Protein AF-A0A699R4L3-F1 (afdb_monomer_lite)

pLDDT: mean 82.22, std 20.17, range [27.39, 98.81]

Organism: Tanacetum cinerariifolium (NCBI:txid118510)

Radius of gyration: 21.35 Å; chains: 1; bounding box: 44×54×60 Å

InterPro domains:
  IPR032675 Leucine-rich repeat domain superfamily [G3DSA:3.80.10.10] (5-158)
  IPR050232 F-box/LRR-repeat protein 13/AtMIF1-like [PTHR31900] (12-264)
  IPR055357 At1g61320/AtMIF1, LRR domain [PF23622] (26-186)

Structure (mmCIF, N/CA/C/O backbone):
data_AF-A0A699R4L3-F1
#
_entry.id   AF-A0A699R4L3-F1
#
loop_
_atom_site.group_PDB
_atom_site.id
_atom_site.type_symbol
_atom_site.label_atom_id
_atom_site.label_alt_id
_atom_site.label_comp_id
_atom_site.label_asym_id
_atom_site.label_entity_id
_atom_site.label_seq_id
_atom_site.pdbx_PDB_ins_code
_atom_site.Cartn_x
_atom_site.Cartn_y
_atom_site.Cartn_z
_atom_site.occupancy
_atom_site.B_iso_or_equiv
_atom_site.auth_seq_id
_atom_site.auth_comp_id
_atom_site.auth_asym_id
_atom_site.auth_atom_id
_atom_site.pdbx_PDB_model_num
ATOM 1 N N . ASP A 1 1 ? -18.587 39.310 3.330 1.00 34.41 1 ASP A N 1
ATOM 2 C CA . ASP A 1 1 ? -18.622 38.750 4.691 1.00 34.41 1 ASP A CA 1
ATOM 3 C C . ASP A 1 1 ? -17.983 37.379 4.693 1.00 34.41 1 ASP A C 1
ATOM 5 O O . ASP A 1 1 ? -18.631 36.372 4.443 1.00 34.41 1 ASP A O 1
ATOM 9 N N . ILE A 1 2 ? -16.657 37.382 4.824 1.00 38.34 2 ILE A N 1
ATOM 10 C CA . ILE A 1 2 ? -15.861 36.186 5.094 1.00 38.34 2 ILE A CA 1
ATOM 11 C C . ILE A 1 2 ? -15.869 36.105 6.613 1.00 38.34 2 ILE A C 1
ATOM 13 O O . ILE A 1 2 ? -15.252 36.947 7.261 1.00 38.34 2 ILE A O 1
ATOM 17 N N . ASP A 1 3 ? -16.685 35.197 7.139 1.00 42.06 3 ASP A N 1
ATOM 18 C CA . ASP A 1 3 ? -16.900 35.045 8.572 1.00 42.06 3 ASP A CA 1
ATOM 19 C C . ASP A 1 3 ? -15.575 34.742 9.279 1.00 42.06 3 ASP A C 1
ATOM 21 O O . ASP A 1 3 ? -14.734 33.981 8.783 1.00 42.06 3 ASP A O 1
ATOM 25 N N . GLU A 1 4 ? -15.387 35.428 10.398 1.00 42.41 4 GLU A N 1
ATOM 26 C CA . GLU A 1 4 ? -14.158 35.498 11.164 1.00 42.41 4 GLU A CA 1
ATOM 27 C C . GLU A 1 4 ? -13.751 34.104 11.641 1.00 42.41 4 GLU A C 1
ATOM 29 O O . GLU A 1 4 ? -14.445 33.411 12.381 1.00 42.41 4 GLU A O 1
ATOM 34 N N . SER A 1 5 ? -12.571 33.711 11.176 1.00 45.00 5 SER A N 1
ATOM 35 C CA . SER A 1 5 ? -11.831 32.512 11.526 1.00 45.00 5 SER A CA 1
ATOM 36 C C . SER A 1 5 ? -11.932 32.149 13.011 1.00 45.00 5 SER A C 1
ATOM 38 O O . SER A 1 5 ? -11.238 32.732 13.849 1.00 45.00 5 SER A O 1
ATOM 40 N N . HIS A 1 6 ? -12.684 31.095 13.328 1.00 49.75 6 HIS A N 1
ATOM 41 C CA . HIS A 1 6 ? -12.344 30.273 14.483 1.00 49.75 6 HIS A CA 1
ATOM 42 C C . HIS A 1 6 ? -10.874 29.872 14.352 1.00 49.75 6 HIS A C 1
ATOM 44 O O . HIS A 1 6 ? -10.442 29.398 13.294 1.00 49.75 6 HIS A O 1
ATOM 50 N N . SER A 1 7 ? -10.084 30.105 15.401 1.00 63.31 7 SER A N 1
ATOM 51 C CA . SER A 1 7 ? -8.684 29.699 15.376 1.00 63.31 7 SER A CA 1
ATOM 52 C C . SER A 1 7 ? -8.624 28.179 15.163 1.00 63.31 7 SER A C 1
ATOM 54 O O . SER A 1 7 ? -9.525 27.470 15.625 1.00 63.31 7 SER A O 1
ATOM 56 N N . PRO A 1 8 ? -7.588 27.626 14.501 1.00 67.69 8 PRO A N 1
ATOM 57 C CA . PRO A 1 8 ? -7.436 26.176 14.386 1.00 67.69 8 PRO A CA 1
ATOM 58 C C . PRO A 1 8 ? -7.629 25.481 15.743 1.00 67.69 8 PRO A C 1
ATOM 60 O O . PRO A 1 8 ? -8.360 24.501 15.841 1.00 67.69 8 PRO A O 1
ATOM 63 N N . SER A 1 9 ? -7.090 26.071 16.815 1.00 73.56 9 SER A N 1
ATOM 64 C CA . SER A 1 9 ? -7.245 25.602 18.197 1.00 73.56 9 SER A CA 1
ATOM 65 C C . SER A 1 9 ? -8.706 25.419 18.640 1.00 73.56 9 SER A C 1
ATOM 67 O O . SER A 1 9 ? -9.019 24.425 19.300 1.00 73.56 9 SER A O 1
ATOM 69 N N . ASP A 1 10 ? -9.612 26.327 18.271 1.00 78.62 10 ASP A N 1
ATOM 70 C CA . ASP A 1 10 ? -11.027 26.242 18.657 1.00 78.62 10 ASP A CA 1
ATOM 71 C C . ASP A 1 10 ? -11.723 25.065 17.971 1.00 78.62 10 ASP A C 1
ATOM 73 O O . ASP A 1 10 ? -12.470 24.321 18.611 1.00 78.62 10 ASP A O 1
ATOM 77 N N . PHE A 1 11 ? -11.408 24.837 16.693 1.00 79.50 11 PHE A N 1
ATOM 78 C CA . PHE A 1 11 ? -11.902 23.683 15.948 1.00 79.50 11 PHE A CA 1
ATOM 79 C C . PHE A 1 11 ? -11.392 22.363 16.544 1.00 79.50 11 PHE A C 1
ATOM 81 O O . PHE A 1 11 ? -12.192 21.471 16.830 1.00 79.50 11 PHE A O 1
ATOM 88 N N . PHE A 1 12 ? -10.083 22.244 16.805 1.00 81.75 12 PHE A N 1
ATOM 89 C CA . PHE A 1 12 ? -9.507 21.045 17.432 1.00 81.75 12 PHE A CA 1
ATOM 90 C C . PHE A 1 12 ? -10.132 20.772 18.810 1.00 81.75 12 PHE A C 1
ATOM 92 O O . PHE A 1 12 ? -10.482 19.633 19.118 1.00 81.75 12 PHE A O 1
ATOM 99 N N . SER A 1 13 ? -10.338 21.813 19.622 1.00 83.81 13 SER A N 1
ATOM 100 C CA . SER A 1 13 ? -10.988 21.709 20.935 1.00 83.81 13 SER A CA 1
ATOM 101 C C . SER A 1 13 ? -12.443 21.243 20.830 1.00 83.81 13 SER A C 1
ATOM 103 O O . SER A 1 13 ? -12.883 20.381 21.595 1.00 83.81 13 SER A O 1
ATOM 105 N N . PHE A 1 14 ? -13.197 21.775 19.866 1.00 85.88 14 PHE A N 1
ATOM 106 C CA . PHE A 1 14 ? -14.573 21.360 19.604 1.00 85.88 14 PHE A CA 1
ATOM 107 C C . PHE A 1 14 ? -14.665 19.887 19.183 1.00 85.88 14 PHE A C 1
ATOM 109 O O . PHE A 1 14 ? -15.473 19.137 19.742 1.00 85.88 14 PHE A O 1
ATOM 116 N N . VAL A 1 15 ? -13.819 19.452 18.242 1.00 85.50 15 VAL A N 1
ATOM 117 C CA . VAL A 1 15 ? -13.783 18.057 17.777 1.00 85.50 15 VAL A CA 1
ATOM 118 C C . VAL A 1 15 ? -13.427 17.115 18.927 1.00 85.50 15 VAL A C 1
ATOM 120 O O . VAL A 1 15 ? -14.132 16.131 19.146 1.00 85.50 15 VAL A O 1
ATOM 123 N N . ASP A 1 16 ? -12.397 17.441 19.714 1.00 85.94 16 ASP A N 1
ATOM 124 C CA . ASP A 1 16 ? -11.969 16.626 20.856 1.00 85.94 16 ASP A CA 1
ATOM 125 C C . ASP A 1 16 ? -13.085 16.482 21.897 1.00 85.94 16 ASP A C 1
ATOM 127 O O . ASP A 1 16 ? -13.415 15.367 22.306 1.00 85.94 16 ASP A O 1
ATOM 131 N N . LYS A 1 17 ? -13.752 17.584 22.264 1.00 86.88 17 LYS A N 1
ATOM 132 C CA . LYS A 1 17 ? -14.896 17.549 23.191 1.00 86.88 17 LYS A CA 1
ATOM 133 C C . LYS A 1 17 ? -16.030 16.675 22.664 1.00 86.88 17 LYS A C 1
ATOM 135 O O . LYS A 1 17 ? -16.565 15.864 23.418 1.00 86.88 17 LYS A O 1
ATOM 140 N N . THR A 1 18 ? -16.359 16.808 21.382 1.00 85.81 18 THR A N 1
ATOM 141 C CA . THR A 1 18 ? -17.445 16.055 20.742 1.00 85.81 18 THR A CA 1
ATOM 142 C C . THR A 1 18 ? -17.138 14.558 20.729 1.00 85.81 18 THR A C 1
ATOM 144 O O . THR A 1 18 ? -17.931 13.756 21.219 1.00 85.81 18 THR A O 1
ATOM 147 N N . ILE A 1 19 ? -15.946 14.168 20.268 1.00 84.62 19 ILE A N 1
ATOM 148 C CA . ILE A 1 19 ? -15.504 12.767 20.228 1.00 84.62 19 ILE A CA 1
ATOM 149 C C . ILE A 1 19 ? -15.525 12.141 21.629 1.00 84.62 19 ILE A C 1
ATOM 151 O O . ILE A 1 19 ? -16.009 11.022 21.813 1.00 84.62 19 ILE A O 1
ATOM 155 N N . THR A 1 20 ? -15.076 12.882 22.644 1.00 80.88 20 THR A N 1
ATOM 156 C CA . THR A 1 20 ? -15.015 12.390 24.029 1.00 80.88 20 THR A CA 1
ATOM 157 C C . THR A 1 20 ? -16.402 12.102 24.624 1.00 80.88 20 THR A C 1
ATOM 159 O O . THR A 1 20 ? -16.527 11.246 25.509 1.00 80.88 20 THR A O 1
ATOM 162 N N . GLN A 1 21 ? -17.446 12.783 24.140 1.00 82.75 21 GLN A N 1
ATOM 163 C CA . GLN A 1 21 ? -18.843 12.583 24.548 1.00 82.75 21 GLN A CA 1
ATOM 164 C C . GLN A 1 21 ? -19.511 11.403 23.821 1.00 82.75 21 GLN A C 1
ATOM 166 O O . GLN A 1 21 ? -20.454 10.803 24.334 1.00 82.75 21 GLN A O 1
ATOM 171 N N . CYS A 1 22 ? -18.989 10.998 22.666 1.00 78.81 22 CYS A N 1
ATOM 172 C CA . CYS A 1 22 ? -19.587 10.006 21.776 1.00 78.81 22 CYS A CA 1
ATOM 173 C C . CYS A 1 22 ? -19.169 8.542 22.055 1.00 78.81 22 CYS A C 1
ATOM 175 O O . CYS A 1 22 ? -19.024 7.740 21.133 1.00 78.81 22 CYS A O 1
ATOM 177 N N . ARG A 1 23 ? -19.002 8.150 23.326 1.00 68.69 23 ARG A N 1
ATOM 178 C CA . ARG A 1 23 ? -18.388 6.860 23.733 1.00 68.69 23 ARG A CA 1
ATOM 179 C C . ARG A 1 23 ? -19.123 5.580 23.298 1.00 68.69 23 ARG A C 1
ATOM 181 O O . ARG A 1 23 ? -18.551 4.503 23.406 1.00 68.69 23 ARG A O 1
ATOM 188 N N . GLN A 1 24 ? -20.375 5.674 22.850 1.00 69.38 24 GLN A N 1
ATOM 189 C CA . GLN A 1 24 ? -21.193 4.523 22.433 1.00 69.38 24 GLN A CA 1
ATOM 190 C C . GLN A 1 24 ? -21.360 4.406 20.910 1.00 69.38 24 GLN A C 1
ATOM 192 O O . GLN A 1 24 ? -22.109 3.547 20.441 1.00 69.38 24 GLN A O 1
ATOM 197 N N . LEU A 1 25 ? -20.706 5.264 20.122 1.00 76.69 25 LEU A N 1
ATOM 198 C CA . LEU A 1 25 ? -20.859 5.223 18.672 1.00 76.69 25 LEU A CA 1
ATOM 199 C C . LEU A 1 25 ? -20.248 3.949 18.083 1.00 76.69 25 LEU A C 1
ATOM 201 O O . LEU A 1 25 ? -19.090 3.613 18.327 1.00 76.69 25 LEU A O 1
ATOM 205 N N . LYS A 1 26 ? -21.031 3.283 17.233 1.00 83.00 26 LYS A N 1
ATOM 206 C CA . LYS A 1 26 ? -20.530 2.291 16.283 1.00 83.00 26 LYS A CA 1
ATOM 207 C C . LYS A 1 26 ? -20.228 3.015 14.982 1.00 83.00 26 LYS A C 1
ATOM 209 O O . LYS A 1 26 ? -21.134 3.296 14.200 1.00 83.00 26 LYS A O 1
ATOM 214 N N . LEU A 1 27 ? -18.965 3.367 14.785 1.00 88.12 27 LEU A N 1
ATOM 215 C CA . LEU A 1 27 ? -18.509 3.984 13.547 1.00 88.12 27 LEU A CA 1
ATOM 216 C C . LEU A 1 27 ? -18.014 2.892 12.612 1.00 88.12 27 LEU A C 1
ATOM 218 O O . LEU A 1 27 ? -17.142 2.115 12.977 1.00 88.12 27 LEU A O 1
ATOM 222 N N . LYS A 1 28 ? -18.563 2.847 11.398 1.00 92.44 28 LYS A N 1
ATOM 223 C CA . LYS A 1 28 ? -18.051 1.958 10.351 1.00 92.44 28 LYS A CA 1
ATOM 224 C C . LYS A 1 28 ? -16.841 2.568 9.645 1.00 92.44 28 LYS A C 1
ATOM 226 O O . LYS A 1 28 ? -15.881 1.866 9.352 1.00 92.44 28 LYS A O 1
ATOM 231 N N . LYS A 1 29 ? -16.893 3.877 9.394 1.00 95.56 29 LYS A N 1
ATOM 232 C CA . LYS A 1 29 ? -15.865 4.637 8.686 1.00 95.56 29 LYS A CA 1
ATOM 233 C C . LYS A 1 29 ? -15.438 5.846 9.504 1.00 95.56 29 LYS A C 1
ATOM 235 O O . LYS A 1 29 ? -16.289 6.537 10.063 1.00 95.56 29 LYS A O 1
ATOM 240 N N . PHE A 1 30 ? -14.142 6.119 9.518 1.00 94.88 30 PHE A N 1
ATOM 241 C CA . PHE A 1 30 ? -13.569 7.335 10.075 1.00 94.88 30 PHE A CA 1
ATOM 242 C C . PHE A 1 30 ? -12.566 7.937 9.091 1.00 94.88 30 PHE A C 1
ATOM 244 O O . PHE A 1 30 ? -11.728 7.233 8.528 1.00 94.88 30 PHE A O 1
ATOM 251 N N . GLU A 1 31 ? -12.668 9.243 8.869 1.00 95.44 31 GLU A N 1
ATOM 252 C CA . GLU A 1 31 ? -11.780 9.976 7.974 1.00 95.44 31 GLU A CA 1
ATOM 253 C C . GLU A 1 31 ? -11.225 11.199 8.690 1.00 95.44 31 GLU A C 1
ATOM 255 O O . GLU A 1 31 ? -11.972 12.063 9.146 1.00 95.44 31 GLU A O 1
ATOM 260 N N . LEU A 1 32 ? -9.902 11.248 8.782 1.00 92.50 32 LEU A N 1
ATOM 261 C CA . LEU A 1 32 ? -9.151 12.348 9.346 1.00 92.50 32 LEU A CA 1
ATOM 262 C C . LEU A 1 32 ? -8.332 12.992 8.240 1.00 92.50 32 LEU A C 1
ATOM 264 O O . LEU A 1 32 ? -7.442 12.364 7.677 1.00 92.50 32 LEU A O 1
ATOM 268 N N . ASN A 1 33 ? -8.631 14.250 7.947 1.00 90.88 33 ASN A N 1
ATOM 269 C CA . ASN A 1 33 ? -7.883 15.059 7.001 1.00 90.88 33 ASN A CA 1
ATOM 270 C C . ASN A 1 33 ? -7.429 16.326 7.721 1.00 90.88 33 ASN A C 1
ATOM 272 O O . ASN A 1 33 ? -8.257 17.166 8.072 1.00 90.88 33 ASN A O 1
ATOM 276 N N . SER A 1 34 ? -6.131 16.424 8.001 1.00 83.88 34 SER A N 1
ATOM 277 C CA . SER A 1 34 ? -5.587 17.503 8.820 1.00 83.88 34 SER A CA 1
ATOM 278 C C . SER A 1 34 ? -4.258 17.998 8.281 1.00 83.88 34 SER A C 1
ATOM 280 O O . SER A 1 34 ? -3.405 17.217 7.868 1.00 83.88 34 SER A O 1
ATOM 282 N N . THR A 1 35 ? -4.048 19.312 8.354 1.00 82.25 35 THR A N 1
ATOM 283 C CA . THR A 1 35 ? -2.686 19.855 8.306 1.00 82.25 35 THR A CA 1
ATOM 284 C C . THR A 1 35 ? -1.984 19.479 9.605 1.00 82.25 35 THR A C 1
ATOM 286 O O . THR A 1 35 ? -2.553 19.672 10.681 1.00 82.25 35 THR A O 1
ATOM 289 N N . TYR A 1 36 ? -0.793 18.895 9.507 1.00 79.38 36 TYR A N 1
ATOM 290 C CA . TYR A 1 36 ? -0.015 18.526 10.677 1.00 79.38 36 TYR A CA 1
ATOM 291 C C . TYR A 1 36 ? 0.601 19.762 11.308 1.00 79.38 36 TYR A C 1
ATOM 293 O O . TYR A 1 36 ? 1.200 20.588 10.619 1.00 79.38 36 TYR A O 1
ATOM 301 N N . ALA A 1 37 ? 0.471 19.849 12.622 1.00 80.06 37 ALA A N 1
ATOM 302 C CA . ALA A 1 37 ? 1.287 20.718 13.441 1.00 80.06 37 ALA A CA 1
ATOM 303 C C . ALA A 1 37 ? 1.579 19.963 14.738 1.00 80.06 37 ALA A C 1
ATOM 305 O O . ALA A 1 37 ? 0.662 19.387 15.334 1.00 80.06 37 ALA A O 1
ATOM 306 N N . ILE A 1 38 ? 2.844 19.945 15.155 1.00 81.62 38 ILE A N 1
ATOM 307 C CA . ILE A 1 38 ? 3.330 19.101 16.255 1.00 81.62 38 ILE A CA 1
ATOM 308 C C . ILE A 1 38 ? 2.551 19.324 17.561 1.00 81.62 38 ILE A C 1
ATOM 310 O O . ILE A 1 38 ? 2.276 18.384 18.304 1.00 81.62 38 ILE A O 1
ATOM 314 N N . GLN A 1 39 ? 2.065 20.547 17.804 1.00 82.75 39 GLN A N 1
ATOM 315 C CA . GLN A 1 39 ? 1.247 20.869 18.977 1.00 82.75 39 GLN A CA 1
ATOM 316 C C . GLN A 1 39 ? -0.091 20.108 19.044 1.00 82.75 39 GLN A C 1
ATOM 318 O O . GLN A 1 39 ? -0.678 19.997 20.120 1.00 82.75 39 GLN A O 1
ATOM 323 N N . PHE A 1 40 ? -0.583 19.576 17.920 1.00 82.25 40 PHE A N 1
ATOM 324 C CA . PHE A 1 40 ? -1.842 18.831 17.839 1.00 82.25 40 PHE A CA 1
ATOM 325 C C . PHE A 1 40 ? -1.645 17.316 17.697 1.00 82.25 40 PHE A C 1
ATOM 327 O O . PHE A 1 40 ? -2.633 16.587 17.626 1.00 82.25 40 PHE A O 1
ATOM 334 N N . GLU A 1 41 ? -0.408 16.812 17.717 1.00 86.56 41 GLU A N 1
ATOM 335 C CA . GLU A 1 41 ? -0.114 15.379 17.572 1.00 86.56 41 GLU A CA 1
ATOM 336 C C . GLU A 1 41 ? -0.886 14.528 18.594 1.00 86.56 41 GLU A C 1
ATOM 338 O O . GLU A 1 41 ? -1.550 13.551 18.247 1.00 86.56 41 GLU A O 1
ATOM 343 N N . SER A 1 42 ? -0.893 14.956 19.861 1.00 87.25 42 SER A N 1
ATOM 344 C CA . SER A 1 42 ? -1.612 14.249 20.928 1.00 87.25 42 SER A CA 1
ATOM 345 C C . SER A 1 42 ? -3.129 14.182 20.699 1.00 87.25 42 SER A C 1
ATOM 347 O O . SER A 1 42 ? -3.757 13.184 21.054 1.00 87.25 42 SER A O 1
ATOM 349 N N . LEU A 1 43 ? -3.721 15.220 20.099 1.00 88.81 43 LEU A N 1
ATOM 350 C CA . LEU A 1 43 ? -5.143 15.287 19.751 1.00 88.81 43 LEU A CA 1
ATOM 351 C C . LEU A 1 43 ? -5.461 14.338 18.594 1.00 88.81 43 LEU A C 1
ATOM 353 O O . LEU A 1 43 ? -6.365 13.514 18.705 1.00 88.81 43 LEU A O 1
ATOM 357 N N . VAL A 1 44 ? -4.660 14.394 17.529 1.00 89.06 44 VAL A N 1
ATOM 358 C CA . VAL A 1 44 ? -4.757 13.502 16.364 1.00 89.06 44 VAL A CA 1
ATOM 359 C C . VAL A 1 44 ? -4.676 12.036 16.805 1.00 89.06 44 VAL A C 1
ATOM 361 O O . VAL A 1 44 ? -5.557 11.240 16.473 1.00 89.06 44 VAL A O 1
ATOM 364 N N . ASN A 1 45 ? -3.699 11.691 17.649 1.00 90.69 45 ASN A N 1
ATOM 365 C CA . ASN A 1 45 ? -3.556 10.343 18.200 1.00 90.69 45 ASN A CA 1
ATOM 366 C C . ASN A 1 45 ? -4.748 9.932 19.078 1.00 90.69 45 ASN A C 1
ATOM 368 O O . ASN A 1 45 ? -5.209 8.790 19.005 1.00 90.69 45 ASN A O 1
ATOM 372 N N . ARG A 1 46 ? -5.328 10.844 19.874 1.00 91.00 46 ARG A N 1
ATOM 373 C CA . ARG A 1 46 ? -6.575 10.552 20.610 1.00 91.00 46 ARG A CA 1
ATOM 374 C C . ARG A 1 46 ? -7.729 10.211 19.671 1.00 91.00 46 ARG A C 1
ATOM 376 O O . ARG A 1 46 ? -8.469 9.270 19.955 1.00 91.00 46 ARG A O 1
ATOM 383 N N . TRP A 1 47 ? -7.882 10.933 18.566 1.00 92.19 47 TRP A N 1
ATOM 384 C CA . TRP A 1 47 ? -8.968 10.695 17.612 1.00 92.19 47 TRP A CA 1
ATOM 385 C C . TRP A 1 47 ? -8.802 9.369 16.866 1.00 92.19 47 TRP A C 1
ATOM 387 O O . TRP A 1 47 ? -9.775 8.636 16.696 1.00 92.19 47 TRP A O 1
ATOM 397 N N . ILE A 1 48 ? -7.569 9.007 16.504 1.00 92.94 48 ILE A N 1
ATOM 398 C CA . ILE A 1 48 ? -7.259 7.698 15.914 1.00 92.94 48 ILE A CA 1
ATOM 399 C C . ILE A 1 48 ? -7.576 6.573 16.907 1.00 92.94 48 ILE A C 1
ATOM 401 O O . ILE A 1 48 ? -8.260 5.614 16.551 1.00 92.94 48 ILE A O 1
ATOM 405 N N . ARG A 1 49 ? -7.159 6.701 18.175 1.00 92.38 49 ARG A N 1
ATOM 406 C CA . ARG A 1 49 ? -7.493 5.719 19.223 1.00 92.38 49 ARG A CA 1
ATOM 407 C C . ARG A 1 49 ? -8.997 5.597 19.438 1.00 92.38 49 ARG A C 1
ATOM 409 O O . ARG A 1 49 ? -9.495 4.490 19.622 1.00 92.38 49 ARG A O 1
ATOM 416 N N . PHE A 1 50 ? -9.730 6.707 19.396 1.00 91.81 50 PHE A N 1
ATOM 417 C CA . PHE A 1 50 ? -11.189 6.676 19.449 1.00 91.81 50 PHE A CA 1
ATOM 418 C C . PHE A 1 50 ? -11.775 5.859 18.291 1.00 91.81 50 PHE A C 1
ATOM 420 O O . PHE A 1 50 ? -12.584 4.967 18.536 1.00 91.81 50 PHE A O 1
ATOM 427 N N . ALA A 1 51 ? -11.319 6.090 17.057 1.00 92.75 51 ALA A N 1
ATOM 428 C CA . ALA A 1 51 ? -11.761 5.321 15.896 1.00 92.75 51 ALA A CA 1
ATOM 429 C C . ALA A 1 51 ? -11.453 3.817 16.044 1.00 92.75 51 ALA A C 1
ATOM 431 O O . ALA A 1 51 ? -12.325 2.982 15.805 1.00 92.75 51 ALA A O 1
ATOM 432 N N . ILE A 1 52 ? -10.253 3.465 16.517 1.00 92.81 52 ILE A N 1
ATOM 433 C CA . ILE A 1 52 ? -9.870 2.072 16.805 1.00 92.81 52 ILE A CA 1
ATOM 434 C C . ILE A 1 52 ? -10.805 1.452 17.852 1.00 92.81 52 ILE A C 1
ATOM 436 O O . ILE A 1 52 ? -11.313 0.352 17.646 1.00 92.81 52 ILE A O 1
ATOM 440 N N . ASN A 1 53 ? -11.099 2.168 18.941 1.00 91.44 53 ASN A N 1
ATOM 441 C CA . ASN A 1 53 ? -12.005 1.698 19.995 1.00 91.44 53 ASN A CA 1
ATOM 442 C C . ASN A 1 53 ? -13.453 1.529 19.507 1.00 91.44 53 ASN A C 1
ATOM 444 O O . ASN A 1 53 ? -14.190 0.691 20.028 1.00 91.44 53 ASN A O 1
ATOM 448 N N . CYS A 1 54 ? -13.859 2.286 18.487 1.00 91.50 54 CYS A N 1
ATOM 449 C CA . CYS A 1 54 ? -15.131 2.103 17.792 1.00 91.50 54 CYS A CA 1
ATOM 450 C C . CYS A 1 54 ? -15.149 0.885 16.849 1.00 91.50 54 CYS A C 1
ATOM 452 O O . CYS A 1 54 ? -16.203 0.602 16.281 1.00 91.50 54 CYS A O 1
ATOM 454 N N . ASN A 1 55 ? -14.033 0.157 16.704 1.00 92.69 55 ASN A N 1
ATOM 455 C CA . ASN A 1 55 ? -13.852 -0.946 15.757 1.00 92.69 55 ASN A CA 1
ATOM 456 C C . ASN A 1 55 ? -14.197 -0.547 14.315 1.00 92.69 55 ASN A C 1
ATOM 458 O O . ASN A 1 55 ? -14.921 -1.270 13.627 1.00 92.69 55 ASN A O 1
ATOM 462 N N . VAL A 1 56 ? -13.715 0.620 13.875 1.00 95.00 56 VAL A N 1
ATOM 463 C CA . VAL A 1 56 ? -13.950 1.089 12.504 1.00 95.00 56 VAL A CA 1
ATOM 464 C C . VAL A 1 56 ? -13.413 0.090 11.484 1.00 95.00 56 VAL A C 1
ATOM 466 O O . VAL A 1 56 ? -12.316 -0.443 11.614 1.00 95.00 56 VAL A O 1
ATOM 469 N N . GLU A 1 57 ? -14.187 -0.139 10.434 1.00 97.31 57 GLU A N 1
ATOM 470 C CA . GLU A 1 57 ? -13.802 -1.016 9.333 1.00 97.31 57 GLU A CA 1
ATOM 471 C C . GLU A 1 57 ? -13.016 -0.250 8.264 1.00 97.31 57 GLU A C 1
ATOM 473 O O . GLU A 1 57 ? -12.136 -0.817 7.622 1.00 97.31 57 GLU A O 1
ATOM 478 N N . GLU A 1 58 ? -13.319 1.033 8.068 1.00 98.12 58 GLU A N 1
ATOM 479 C CA . GLU A 1 58 ? -12.667 1.897 7.085 1.00 98.12 58 GLU A CA 1
ATOM 480 C C . GLU A 1 58 ? -12.013 3.086 7.790 1.00 98.12 58 GLU A C 1
ATOM 482 O O . GLU A 1 58 ? -12.700 3.913 8.396 1.00 98.12 58 GLU A O 1
ATOM 487 N N . LEU A 1 59 ? -10.690 3.196 7.700 1.00 97.62 59 LEU A N 1
ATOM 488 C CA . LEU A 1 59 ? -9.946 4.288 8.317 1.00 97.62 59 LEU A CA 1
ATOM 489 C C . LEU A 1 59 ? -9.059 4.990 7.286 1.00 97.62 59 LEU A C 1
ATOM 491 O O . LEU A 1 59 ? -8.139 4.405 6.714 1.00 97.62 59 LEU A O 1
ATOM 495 N N . ASN A 1 60 ? -9.352 6.272 7.074 1.00 97.75 60 ASN A N 1
ATOM 496 C CA . ASN A 1 60 ? -8.613 7.157 6.183 1.00 97.75 60 ASN A CA 1
ATOM 497 C C . ASN A 1 60 ? -7.901 8.225 7.016 1.00 97.75 60 ASN A C 1
ATOM 499 O O . ASN A 1 60 ? -8.558 9.046 7.650 1.00 97.75 60 ASN A O 1
ATOM 503 N N . ILE A 1 61 ? -6.573 8.237 6.997 1.00 95.88 61 ILE A N 1
ATOM 504 C CA . ILE A 1 61 ? -5.745 9.242 7.661 1.00 95.88 61 ILE A CA 1
ATOM 505 C C . ILE A 1 61 ? -4.945 9.966 6.584 1.00 95.88 61 ILE A C 1
ATOM 507 O O . ILE A 1 61 ? -4.110 9.380 5.895 1.00 95.88 61 ILE A O 1
ATOM 511 N N . ILE A 1 62 ? -5.244 11.248 6.416 1.00 94.12 62 ILE A N 1
ATOM 512 C CA . ILE A 1 62 ? -4.618 12.146 5.459 1.00 94.12 62 ILE A CA 1
ATOM 513 C C . ILE A 1 62 ? -3.985 13.277 6.251 1.00 94.12 62 ILE A C 1
ATOM 515 O O . ILE A 1 62 ? -4.664 14.205 6.695 1.00 94.12 62 ILE A O 1
ATOM 519 N N . ILE A 1 63 ? -2.676 13.179 6.416 1.00 90.25 63 ILE A N 1
ATOM 520 C CA . ILE A 1 63 ? -1.884 14.215 7.050 1.00 90.25 63 ILE A CA 1
ATOM 521 C C . ILE A 1 63 ? -1.246 15.071 5.953 1.00 90.25 63 ILE A C 1
ATOM 523 O O . ILE A 1 63 ? -0.854 14.572 4.898 1.00 90.25 63 ILE A O 1
ATOM 527 N N . TRP A 1 64 ? -1.234 16.385 6.161 1.00 85.69 64 TRP A N 1
ATOM 528 C CA . TRP A 1 64 ? -0.531 17.330 5.297 1.00 85.69 64 TRP A CA 1
ATOM 529 C C . TRP A 1 64 ? 0.553 18.017 6.101 1.00 85.69 64 TRP A C 1
ATOM 531 O O . TRP A 1 64 ? 0.268 18.937 6.874 1.00 85.69 64 TRP A O 1
ATOM 541 N N . THR A 1 65 ? 1.790 17.588 5.915 1.00 74.56 65 THR A N 1
ATOM 542 C CA . THR A 1 65 ? 2.936 18.221 6.553 1.00 74.56 65 THR A CA 1
ATOM 543 C C . THR A 1 65 ? 3.360 19.457 5.758 1.00 74.56 65 THR A C 1
ATOM 545 O O . THR A 1 65 ? 3.613 19.380 4.557 1.00 74.56 65 THR A O 1
ATOM 548 N N . LYS A 1 66 ? 3.403 20.626 6.412 1.00 68.19 66 LYS A N 1
ATOM 549 C CA . LYS A 1 66 ? 3.879 21.888 5.803 1.00 68.19 66 LYS A CA 1
ATOM 550 C C . LYS A 1 66 ? 5.317 22.241 6.177 1.00 68.19 66 LYS A C 1
ATOM 552 O O . LYS A 1 66 ? 5.954 23.013 5.467 1.00 68.19 66 LYS A O 1
ATOM 557 N N . GLU A 1 67 ? 5.806 21.710 7.289 1.00 63.62 67 GLU A N 1
ATOM 558 C CA . GLU A 1 67 ? 7.140 21.980 7.821 1.00 63.62 67 GLU A CA 1
ATOM 559 C C . GLU A 1 67 ? 8.077 20.841 7.421 1.00 63.62 67 GLU A C 1
ATOM 561 O O . GLU A 1 67 ? 7.725 19.678 7.584 1.00 63.62 67 GLU A O 1
ATOM 566 N N . MET A 1 68 ? 9.264 21.158 6.896 1.00 60.88 68 MET A N 1
ATOM 567 C CA . MET A 1 68 ? 10.147 20.149 6.287 1.00 60.88 68 MET A CA 1
ATOM 568 C C . MET A 1 68 ? 10.629 19.051 7.252 1.00 60.88 68 MET A C 1
ATOM 570 O O . MET A 1 68 ? 11.079 18.008 6.789 1.00 60.88 68 MET A O 1
ATOM 574 N N . GLU A 1 69 ? 10.531 19.266 8.565 1.00 65.44 69 GLU A N 1
ATOM 575 C CA . GLU A 1 69 ? 11.014 18.335 9.595 1.00 65.44 69 GLU A CA 1
ATOM 576 C C . GLU A 1 69 ? 9.893 17.718 10.443 1.00 65.44 69 GLU A C 1
ATOM 578 O O . GLU A 1 69 ? 10.142 16.803 11.229 1.00 65.44 69 GLU A O 1
ATOM 583 N N . ALA A 1 70 ? 8.656 18.202 10.314 1.00 73.06 70 ALA A N 1
ATOM 584 C CA . ALA A 1 70 ? 7.561 17.692 11.121 1.00 73.06 70 ALA A CA 1
ATOM 585 C C . ALA A 1 70 ? 7.122 16.333 10.567 1.00 73.06 70 ALA A C 1
ATOM 587 O O . ALA A 1 70 ? 6.786 16.207 9.399 1.00 73.06 70 ALA A O 1
ATOM 588 N N . VAL A 1 71 ? 7.113 15.298 11.400 1.00 82.44 71 VAL A N 1
ATOM 589 C CA . VAL A 1 71 ? 6.662 13.967 10.991 1.00 82.44 71 VAL A CA 1
ATOM 590 C C . VAL A 1 71 ? 5.596 13.460 11.943 1.00 82.44 71 VAL A C 1
ATOM 592 O O . VAL A 1 71 ? 5.693 13.657 13.153 1.00 82.44 71 VAL A O 1
ATOM 595 N N . PHE A 1 72 ? 4.569 12.816 11.395 1.00 90.00 72 PHE A N 1
ATOM 596 C CA . PHE A 1 72 ? 3.513 12.204 12.189 1.00 90.00 72 PHE A CA 1
ATOM 597 C C . PHE A 1 72 ? 3.740 10.696 12.292 1.00 90.00 72 PHE A C 1
ATOM 599 O O . PHE A 1 72 ? 3.675 9.985 11.287 1.00 90.00 72 PHE A O 1
ATOM 606 N N . VAL A 1 73 ? 4.006 10.209 13.503 1.00 92.19 73 VAL A N 1
ATOM 607 C CA . VAL A 1 73 ? 4.248 8.787 13.776 1.00 92.19 73 VAL A CA 1
ATOM 608 C C . VAL A 1 73 ? 2.972 8.145 14.304 1.00 92.19 73 VAL A C 1
ATOM 610 O O . VAL A 1 73 ? 2.349 8.651 15.235 1.00 92.19 73 VAL A O 1
ATOM 613 N N . LEU A 1 74 ? 2.583 7.016 13.711 1.00 93.12 74 LEU A N 1
ATOM 614 C CA . LEU A 1 74 ? 1.432 6.250 14.182 1.00 93.12 74 LEU A CA 1
ATOM 615 C C . LEU A 1 74 ? 1.761 5.500 15.478 1.00 93.12 74 LEU A C 1
ATOM 617 O O . LEU A 1 74 ? 2.787 4.831 15.584 1.00 93.12 74 LEU A O 1
ATOM 621 N N . ASP A 1 75 ? 0.843 5.577 16.441 1.00 91.44 75 ASP A N 1
ATOM 622 C CA . ASP A 1 75 ? 0.921 4.846 17.707 1.00 91.44 75 ASP A CA 1
ATOM 623 C C . ASP A 1 75 ? 0.911 3.320 17.526 1.00 91.44 75 ASP A C 1
ATOM 625 O O . ASP A 1 75 ? 0.184 2.791 16.687 1.00 91.44 75 ASP A O 1
ATOM 629 N N . GLU A 1 76 ? 1.570 2.591 18.435 1.00 92.88 76 GLU A N 1
ATOM 630 C CA . GLU A 1 76 ? 1.650 1.119 18.394 1.00 92.88 76 GLU A CA 1
ATOM 631 C C . GLU A 1 76 ? 0.279 0.419 18.362 1.00 92.88 76 GLU A C 1
ATOM 633 O O . GLU A 1 76 ? 0.089 -0.601 17.701 1.00 92.88 76 GLU A O 1
ATOM 638 N N . LEU A 1 77 ? -0.716 0.993 19.048 1.00 92.19 77 LEU A N 1
ATOM 639 C CA . LEU A 1 77 ? -2.085 0.465 19.081 1.00 92.19 77 LEU A CA 1
ATOM 640 C C . LEU A 1 77 ? -2.719 0.373 17.682 1.00 92.19 77 LEU A C 1
ATOM 642 O O . LEU A 1 77 ? -3.587 -0.470 17.462 1.00 92.19 77 LEU A O 1
ATOM 646 N N . PHE A 1 78 ? -2.285 1.214 16.739 1.00 95.50 78 PHE A N 1
ATOM 647 C CA . PHE A 1 78 ? -2.765 1.214 15.358 1.00 95.50 78 PHE A CA 1
ATOM 648 C C . PHE A 1 78 ? -2.458 -0.107 14.638 1.00 95.50 78 PHE A C 1
ATOM 650 O O . PHE A 1 78 ? -3.271 -0.610 13.858 1.00 95.50 78 PHE A O 1
ATOM 657 N N . PHE A 1 79 ? -1.302 -0.704 14.924 1.00 96.62 79 PHE A N 1
ATOM 658 C CA . PHE A 1 79 ? -0.824 -1.902 14.237 1.00 96.62 79 PHE A CA 1
ATOM 659 C C . PHE A 1 79 ? -1.519 -3.188 14.701 1.00 96.62 79 PHE A C 1
ATOM 661 O O . PHE A 1 79 ? -1.395 -4.207 14.033 1.00 96.62 79 PHE A O 1
ATOM 668 N N . ASN A 1 80 ? -2.309 -3.139 15.782 1.00 94.19 80 ASN A N 1
ATOM 669 C CA . ASN A 1 80 ? -2.974 -4.301 16.386 1.00 94.19 80 ASN A CA 1
ATOM 670 C C . ASN A 1 80 ? -4.514 -4.288 16.274 1.00 94.19 80 ASN A C 1
ATOM 672 O O . ASN A 1 80 ? -5.211 -4.988 17.013 1.00 94.19 80 ASN A O 1
ATOM 676 N N . SER A 1 81 ? -5.075 -3.497 15.356 1.00 90.69 81 SER A N 1
ATOM 677 C CA . SER A 1 81 ? -6.526 -3.449 15.136 1.00 90.69 81 SER A CA 1
ATOM 678 C C . SER A 1 81 ? -7.026 -4.604 14.261 1.00 90.69 81 SER A C 1
ATOM 680 O O . SER A 1 81 ? -6.724 -4.699 13.073 1.00 90.69 81 SER A O 1
ATOM 682 N N . SER A 1 82 ? -7.908 -5.429 14.828 1.00 89.62 82 SER A N 1
ATOM 683 C CA . SER A 1 82 ? -8.537 -6.566 14.138 1.00 89.62 82 SER A CA 1
ATOM 684 C C . SER A 1 82 ? -9.813 -6.215 13.356 1.00 89.62 82 SER A C 1
ATOM 686 O O . SER A 1 82 ? -10.473 -7.108 12.816 1.00 89.62 82 SER A O 1
ATOM 688 N N . SER A 1 83 ? -10.190 -4.934 13.315 1.00 95.19 83 SER A N 1
ATOM 689 C CA . SER A 1 83 ? -11.436 -4.461 12.694 1.00 95.19 83 SER A CA 1
ATOM 690 C C . SER A 1 83 ? -11.248 -3.901 11.286 1.00 95.19 83 SER A C 1
ATOM 692 O O . SER A 1 83 ? -12.184 -3.954 10.489 1.00 95.19 83 SER A O 1
ATOM 694 N N . PHE A 1 84 ? -10.045 -3.428 10.956 1.00 97.56 84 PHE A N 1
ATOM 695 C CA . PHE A 1 84 ? -9.779 -2.769 9.685 1.00 97.56 84 PHE A CA 1
ATOM 696 C C . PHE A 1 84 ? -10.004 -3.701 8.495 1.00 97.56 84 PHE A C 1
ATOM 698 O O . PHE A 1 84 ? -9.447 -4.793 8.430 1.00 97.56 84 PHE A O 1
ATOM 705 N N . THR A 1 85 ? -10.790 -3.221 7.536 1.00 98.38 85 THR A N 1
ATOM 706 C CA . THR A 1 85 ? -11.000 -3.817 6.211 1.00 98.38 85 THR A CA 1
ATOM 707 C C . THR A 1 85 ? -10.373 -2.948 5.122 1.00 98.38 85 THR A C 1
ATOM 709 O O . THR A 1 85 ? -9.770 -3.479 4.192 1.00 98.38 85 THR A O 1
ATOM 712 N N . HIS A 1 86 ? -10.427 -1.617 5.276 1.00 98.69 86 HIS A N 1
ATOM 713 C CA . HIS A 1 86 ? -9.822 -0.652 4.361 1.00 98.69 86 HIS A CA 1
ATOM 714 C C . HIS A 1 86 ? -9.000 0.379 5.133 1.00 98.69 86 HIS A C 1
ATOM 716 O O . HIS A 1 86 ? -9.515 1.059 6.023 1.00 98.69 86 HIS A O 1
ATOM 722 N N . LEU A 1 87 ? -7.735 0.528 4.748 1.00 98.50 87 LEU A N 1
ATOM 723 C CA . LEU A 1 87 ? -6.838 1.545 5.281 1.00 98.50 87 LEU A CA 1
ATOM 724 C C . LEU A 1 87 ? -6.308 2.434 4.167 1.00 98.50 87 LEU A C 1
ATOM 726 O O . LEU A 1 87 ? -5.774 1.950 3.166 1.00 98.50 87 LEU A O 1
ATOM 730 N N . ARG A 1 88 ? -6.396 3.747 4.380 1.00 98.50 88 ARG A N 1
ATOM 731 C CA . ARG A 1 88 ? -5.696 4.743 3.573 1.00 98.50 88 ARG A CA 1
ATOM 732 C C . ARG A 1 88 ? -4.866 5.632 4.477 1.00 98.50 88 ARG A C 1
ATOM 734 O O . ARG A 1 88 ? -5.418 6.351 5.299 1.00 98.50 88 ARG A O 1
ATOM 741 N N . LEU A 1 89 ? -3.558 5.610 4.283 1.00 97.75 89 LEU A N 1
ATOM 742 C CA . LEU A 1 89 ? -2.594 6.395 5.039 1.00 97.75 89 LEU A CA 1
ATOM 743 C C . LEU A 1 89 ? -1.859 7.309 4.074 1.00 97.75 89 LEU A C 1
ATOM 745 O O . LEU A 1 89 ? -1.330 6.841 3.069 1.00 97.75 89 LEU A O 1
ATOM 749 N N . LYS A 1 90 ? -1.829 8.605 4.360 1.00 95.50 90 LYS A N 1
ATOM 750 C CA . LYS A 1 90 ? -1.011 9.566 3.630 1.00 95.50 90 LYS A CA 1
ATOM 751 C C . LYS A 1 90 ? -0.159 10.354 4.611 1.00 95.50 90 LYS A C 1
ATOM 753 O O . LYS A 1 90 ? -0.705 10.899 5.569 1.00 95.50 90 LYS A O 1
ATOM 758 N N . ASP A 1 91 ? 1.134 10.434 4.303 1.00 91.75 91 ASP A N 1
ATOM 759 C CA . ASP A 1 91 ? 2.114 11.251 5.025 1.00 91.75 91 ASP A CA 1
ATOM 760 C C . ASP A 1 91 ? 2.205 10.859 6.513 1.00 91.75 91 ASP A C 1
ATOM 762 O O . ASP A 1 91 ? 2.192 11.688 7.418 1.00 91.75 91 ASP A O 1
ATOM 766 N N . CYS A 1 92 ? 2.200 9.545 6.764 1.00 92.00 92 CYS A N 1
ATOM 767 C CA . CYS A 1 92 ? 2.300 8.942 8.092 1.00 92.00 92 CYS A CA 1
ATOM 768 C C . CYS A 1 92 ? 3.562 8.076 8.156 1.00 92.00 92 CYS A C 1
ATOM 770 O O . CYS A 1 92 ? 3.813 7.283 7.246 1.00 92.00 92 CYS A O 1
ATOM 772 N N . ILE A 1 93 ? 4.306 8.161 9.257 1.00 92.81 93 ILE A N 1
ATOM 773 C CA . ILE A 1 93 ? 5.397 7.237 9.558 1.00 92.81 93 ILE A CA 1
ATOM 774 C C . ILE A 1 93 ? 4.821 5.989 10.219 1.00 92.81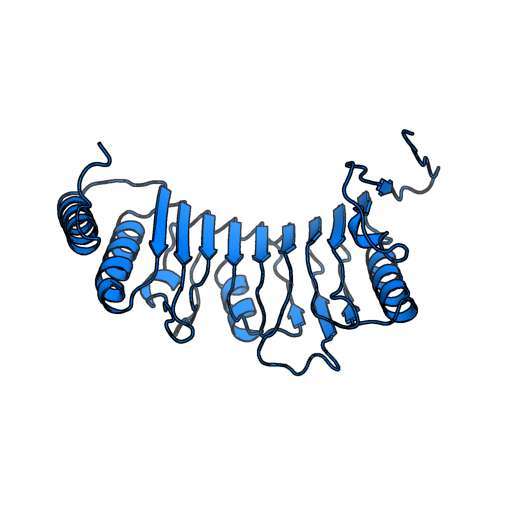 93 ILE A C 1
ATOM 776 O O . ILE A 1 93 ? 4.172 6.052 11.267 1.00 92.81 93 ILE A O 1
ATOM 780 N N . LEU A 1 94 ? 5.096 4.843 9.601 1.00 95.62 94 LEU A N 1
ATOM 781 C CA . LEU A 1 94 ? 4.805 3.529 10.150 1.00 95.62 94 LEU A CA 1
ATOM 782 C C . LEU A 1 94 ? 6.076 3.010 10.828 1.00 95.62 94 LEU A C 1
ATOM 784 O O . LEU A 1 94 ? 7.081 2.798 10.157 1.00 95.62 94 LEU A O 1
ATOM 788 N N . ASN A 1 95 ? 6.032 2.815 12.145 1.00 95.25 95 ASN A N 1
ATOM 789 C CA . ASN A 1 95 ? 7.155 2.282 12.919 1.00 95.25 95 ASN A CA 1
ATOM 790 C C . ASN A 1 95 ? 6.660 1.279 13.979 1.00 95.25 95 ASN A C 1
ATOM 792 O O . ASN A 1 95 ? 6.698 1.583 15.173 1.00 95.25 95 ASN A O 1
ATOM 796 N N . PRO A 1 96 ? 6.115 0.125 13.553 1.00 95.75 96 PRO A N 1
ATOM 797 C CA . PRO A 1 96 ? 5.606 -0.880 14.476 1.00 95.75 96 PRO A CA 1
ATOM 798 C C . PRO A 1 96 ? 6.748 -1.473 15.311 1.00 95.75 96 PRO A C 1
ATOM 800 O O . PRO A 1 96 ? 7.756 -1.925 14.771 1.00 95.75 96 PRO A O 1
ATOM 803 N N . MET A 1 97 ? 6.578 -1.507 16.632 1.00 94.12 97 MET A N 1
ATOM 804 C CA . MET A 1 97 ? 7.503 -2.181 17.551 1.00 94.12 97 MET A CA 1
ATOM 805 C C . MET A 1 97 ? 7.235 -3.689 17.639 1.00 94.12 97 MET A C 1
ATOM 807 O O . MET A 1 97 ? 8.102 -4.450 18.072 1.00 94.12 97 MET A O 1
ATOM 811 N N . SER A 1 98 ? 6.034 -4.125 17.253 1.00 93.44 98 SER A N 1
ATOM 812 C CA . SER A 1 98 ? 5.606 -5.523 17.248 1.00 93.44 98 SER A CA 1
ATOM 813 C C . SER A 1 98 ? 5.099 -5.980 15.872 1.00 93.44 98 SER A C 1
ATOM 815 O O . SER A 1 98 ? 5.090 -5.230 14.893 1.00 93.44 98 SER A O 1
ATOM 817 N N . ALA A 1 99 ? 4.729 -7.258 15.767 1.00 96.06 99 ALA A N 1
ATOM 818 C CA . ALA A 1 99 ? 4.128 -7.787 14.549 1.00 96.06 99 ALA A CA 1
ATOM 819 C C . ALA A 1 99 ? 2.778 -7.106 14.283 1.00 96.06 99 ALA A C 1
ATOM 821 O O . ALA A 1 99 ? 1.954 -6.976 15.187 1.00 96.06 99 ALA A O 1
ATOM 822 N N . ILE A 1 100 ? 2.548 -6.707 13.033 1.00 97.62 100 ILE A N 1
ATOM 823 C CA . ILE A 1 100 ? 1.272 -6.129 12.613 1.00 97.62 100 ILE A CA 1
ATOM 824 C C . ILE A 1 100 ? 0.179 -7.207 12.678 1.00 97.62 100 ILE A C 1
ATOM 826 O O . ILE A 1 100 ? 0.400 -8.363 12.323 1.00 97.62 100 ILE A O 1
ATOM 830 N N . SER A 1 101 ? -1.023 -6.822 13.104 1.00 97.31 101 SER A N 1
ATOM 831 C CA . SER A 1 101 ? -2.197 -7.690 13.209 1.00 97.31 101 SER A CA 1
ATOM 832 C C . SER A 1 101 ? -3.429 -6.994 12.630 1.00 97.31 101 SER A C 1
ATOM 834 O O . SER A 1 101 ? -4.312 -6.513 13.342 1.00 97.31 101 SER A O 1
ATOM 836 N N . TRP A 1 102 ? -3.495 -6.958 11.301 1.00 97.62 102 TRP A N 1
ATOM 837 C CA . TRP A 1 102 ? -4.596 -6.415 10.504 1.00 97.62 102 TRP A CA 1
ATOM 838 C C . TRP A 1 102 ? -5.399 -7.550 9.852 1.00 97.62 102 TRP A C 1
ATOM 840 O O . TRP A 1 102 ? -5.579 -7.626 8.637 1.00 97.62 102 TRP A O 1
ATOM 850 N N . ASN A 1 103 ? -5.904 -8.460 10.689 1.00 96.62 103 ASN A N 1
ATOM 851 C CA . ASN A 1 103 ? -6.441 -9.768 10.278 1.00 96.62 103 ASN A CA 1
ATOM 852 C C . ASN A 1 103 ? -7.607 -9.731 9.273 1.00 96.62 103 ASN A C 1
ATOM 854 O O . ASN A 1 103 ? -7.872 -10.737 8.619 1.00 96.62 103 ASN A O 1
ATOM 858 N N . LYS A 1 104 ? -8.325 -8.606 9.169 1.00 97.94 104 LYS A N 1
ATOM 859 C CA . LYS A 1 104 ? -9.474 -8.423 8.265 1.00 97.94 104 LYS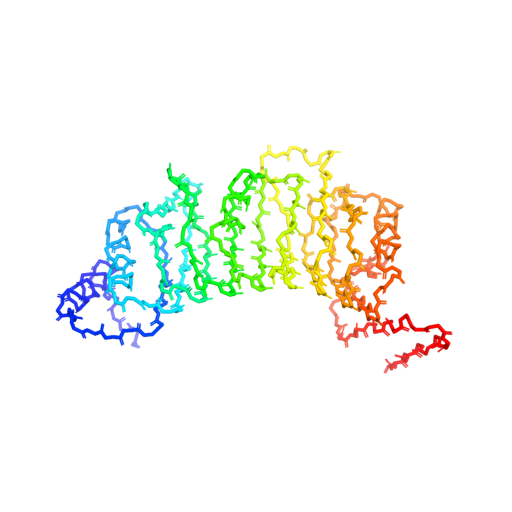 A CA 1
ATOM 860 C C . LYS A 1 104 ? -9.193 -7.484 7.092 1.00 97.94 104 LYS A C 1
ATOM 862 O O . LYS A 1 104 ? -10.102 -7.226 6.305 1.00 97.94 104 LYS A O 1
ATOM 867 N N . LEU A 1 105 ? -7.970 -6.970 6.979 1.00 98.69 105 LEU A N 1
ATOM 868 C CA . LEU A 1 105 ? -7.632 -5.947 6.001 1.00 98.69 105 LEU A CA 1
ATOM 869 C C . LEU A 1 105 ? -7.634 -6.546 4.602 1.00 98.69 105 LEU A C 1
ATOM 871 O O . LEU A 1 105 ? -6.881 -7.476 4.337 1.00 98.69 105 LEU A O 1
ATOM 875 N N . THR A 1 106 ? -8.457 -5.993 3.714 1.00 98.69 106 THR A N 1
ATOM 876 C CA . THR A 1 106 ? -8.560 -6.402 2.307 1.00 98.69 106 THR A CA 1
ATOM 877 C C . THR A 1 106 ? -7.984 -5.348 1.365 1.00 98.69 106 THR A C 1
ATOM 879 O O . THR A 1 106 ? -7.531 -5.685 0.271 1.00 98.69 106 THR A O 1
ATOM 882 N N . SER A 1 107 ? -7.925 -4.081 1.787 1.00 98.81 107 SER A N 1
ATOM 883 C CA . SER A 1 107 ? -7.374 -2.985 0.990 1.00 98.81 107 SER A CA 1
ATOM 884 C C . SER A 1 107 ? -6.473 -2.073 1.815 1.00 98.81 107 SER A C 1
ATOM 886 O O . SER A 1 107 ? -6.911 -1.474 2.797 1.00 98.81 107 SER A O 1
ATOM 888 N N . LEU A 1 108 ? -5.239 -1.888 1.352 1.00 98.81 108 LEU A N 1
ATOM 889 C CA . LEU A 1 108 ? -4.259 -0.981 1.938 1.00 98.81 108 LEU A CA 1
ATOM 890 C C . LEU A 1 108 ? -3.752 0.001 0.882 1.00 98.81 108 LEU A C 1
ATOM 892 O O . LEU A 1 108 ? -3.231 -0.404 -0.154 1.00 98.81 108 LEU A O 1
ATOM 896 N N . SER A 1 109 ? -3.871 1.295 1.165 1.00 98.75 109 SER A N 1
ATOM 897 C CA . SER A 1 109 ? -3.267 2.370 0.382 1.00 98.75 109 SER A CA 1
ATOM 898 C C . SER A 1 109 ? -2.353 3.188 1.279 1.00 98.75 109 SER A C 1
ATOM 900 O O . SER A 1 109 ? -2.832 3.848 2.196 1.00 98.75 109 SER A O 1
ATOM 902 N N . ILE A 1 110 ? -1.061 3.203 0.980 1.00 98.38 110 ILE A N 1
ATOM 903 C CA . ILE A 1 110 ? -0.079 4.042 1.670 1.00 98.38 110 ILE A CA 1
ATOM 904 C C . ILE A 1 110 ? 0.429 5.084 0.681 1.00 98.38 110 ILE A C 1
ATOM 906 O O . ILE A 1 110 ? 0.646 4.782 -0.495 1.00 98.38 110 ILE A O 1
ATOM 910 N N . SER A 1 111 ? 0.569 6.325 1.137 1.00 96.50 111 SER A N 1
ATOM 911 C CA . SER A 1 111 ? 1.069 7.423 0.326 1.00 96.50 111 SER A CA 1
ATOM 912 C C . SER A 1 111 ? 2.099 8.262 1.071 1.00 96.50 111 SER A C 1
ATOM 914 O O . SER A 1 111 ? 1.888 8.551 2.245 1.00 96.50 111 SER A O 1
ATOM 916 N N . TYR A 1 112 ? 3.154 8.709 0.382 1.00 93.31 112 TYR A N 1
ATOM 917 C CA . TYR A 1 112 ? 4.216 9.559 0.942 1.00 93.31 112 TYR A CA 1
ATOM 918 C C . TYR A 1 112 ? 4.819 8.961 2.221 1.00 93.31 112 TYR A C 1
ATOM 920 O O . TYR A 1 112 ? 4.764 9.558 3.290 1.00 93.31 112 TYR A O 1
ATOM 928 N N . ALA A 1 113 ? 5.339 7.737 2.128 1.00 93.50 113 ALA A N 1
ATOM 929 C CA . ALA A 1 113 ? 5.901 7.032 3.277 1.00 93.50 113 ALA A CA 1
ATOM 930 C C . ALA A 1 113 ? 7.191 6.301 2.907 1.00 93.50 113 ALA A C 1
ATOM 932 O O . ALA A 1 113 ? 7.286 5.691 1.836 1.00 93.50 113 ALA A O 1
ATOM 933 N N . LYS A 1 114 ? 8.157 6.311 3.829 1.00 93.81 114 LYS A N 1
ATOM 934 C CA . LYS A 1 114 ? 9.318 5.424 3.771 1.00 93.81 114 LYS A CA 1
ATOM 935 C C . LYS A 1 114 ? 8.892 4.022 4.205 1.00 93.81 114 LYS A C 1
ATOM 937 O O . LYS A 1 114 ? 8.385 3.853 5.308 1.00 93.81 114 LYS A O 1
ATOM 942 N N . LEU A 1 115 ? 9.108 3.042 3.341 1.00 95.50 115 LEU A N 1
ATOM 943 C CA . LEU A 1 115 ? 8.830 1.630 3.551 1.00 95.50 115 LEU A CA 1
ATOM 944 C C . LEU A 1 115 ? 10.090 0.846 3.180 1.00 95.50 115 LEU A C 1
ATOM 946 O O . LEU A 1 115 ? 10.448 0.799 2.007 1.00 95.50 115 LEU A O 1
ATOM 950 N N . ASP A 1 116 ? 10.771 0.261 4.159 1.00 94.75 116 ASP A N 1
ATOM 951 C CA . ASP A 1 116 ? 11.833 -0.711 3.891 1.00 94.75 116 ASP A CA 1
ATOM 952 C C . ASP A 1 116 ? 11.253 -2.120 3.689 1.00 94.75 116 ASP A C 1
ATOM 954 O O . ASP A 1 116 ? 10.055 -2.368 3.875 1.00 94.75 116 ASP A O 1
ATOM 958 N N . GLU A 1 117 ? 12.101 -3.047 3.250 1.00 95.81 117 GLU A N 1
ATOM 959 C CA . GLU A 1 117 ? 11.708 -4.426 2.980 1.00 95.81 117 GLU A CA 1
ATOM 960 C C . GLU A 1 117 ? 11.102 -5.122 4.208 1.00 95.81 117 GLU A C 1
ATOM 962 O O . GLU A 1 117 ? 10.098 -5.826 4.068 1.00 95.81 117 GLU A O 1
ATOM 967 N N . ASP A 1 118 ? 11.660 -4.897 5.400 1.00 97.06 118 ASP A N 1
ATOM 968 C CA . ASP A 1 118 ? 11.215 -5.539 6.640 1.00 97.06 118 ASP A CA 1
ATOM 969 C C . ASP A 1 118 ? 9.813 -5.072 7.039 1.00 97.06 118 ASP A C 1
ATOM 971 O O . ASP A 1 118 ? 8.941 -5.891 7.348 1.00 97.06 118 ASP A O 1
ATOM 975 N N . LEU A 1 119 ? 9.547 -3.766 6.961 1.00 97.62 119 LEU A N 1
ATOM 976 C CA . LEU A 1 119 ? 8.226 -3.207 7.222 1.00 97.62 119 LEU A CA 1
ATOM 977 C C . LEU A 1 119 ? 7.191 -3.725 6.220 1.00 97.62 119 LEU A C 1
ATOM 979 O O . LEU A 1 119 ? 6.071 -4.063 6.606 1.00 97.62 119 LEU A O 1
ATOM 983 N N . ILE A 1 120 ? 7.553 -3.830 4.940 1.00 97.94 120 ILE A N 1
ATOM 984 C CA . ILE A 1 120 ? 6.663 -4.377 3.909 1.00 97.94 120 ILE A CA 1
ATOM 985 C C . ILE A 1 120 ? 6.335 -5.843 4.205 1.00 97.94 120 ILE A C 1
ATOM 987 O O . ILE A 1 120 ? 5.164 -6.223 4.144 1.00 97.94 120 ILE A O 1
ATOM 991 N N . GLN A 1 121 ? 7.323 -6.664 4.576 1.00 98.00 121 GLN A N 1
ATOM 992 C CA . GLN A 1 121 ? 7.070 -8.054 4.967 1.00 98.00 121 GLN A CA 1
ATOM 993 C C . GLN A 1 121 ? 6.209 -8.147 6.231 1.00 98.00 121 GLN A C 1
ATOM 995 O O . GLN A 1 121 ? 5.286 -8.965 6.279 1.00 98.00 121 GLN A O 1
ATOM 1000 N N . ASN A 1 122 ? 6.439 -7.283 7.223 1.00 97.88 122 ASN A N 1
ATOM 1001 C CA . ASN A 1 122 ? 5.609 -7.215 8.425 1.00 97.88 122 ASN A CA 1
ATOM 1002 C C . ASN A 1 122 ? 4.146 -6.898 8.058 1.00 97.88 122 ASN A C 1
ATOM 1004 O O . ASN A 1 122 ? 3.247 -7.648 8.432 1.00 97.88 122 ASN A O 1
ATOM 1008 N N . ILE A 1 123 ? 3.905 -5.885 7.214 1.00 98.06 123 ILE A N 1
ATOM 1009 C CA . ILE A 1 123 ? 2.567 -5.541 6.697 1.00 98.06 123 ILE A CA 1
ATOM 1010 C C . ILE A 1 123 ? 1.910 -6.739 5.999 1.00 98.06 123 ILE A C 1
ATOM 1012 O O . ILE A 1 123 ? 0.755 -7.060 6.287 1.00 98.06 123 ILE A O 1
ATOM 1016 N N . LEU A 1 124 ? 2.625 -7.402 5.085 1.00 98.12 124 LEU A N 1
ATOM 1017 C CA . LEU A 1 124 ? 2.093 -8.527 4.309 1.00 98.12 124 LEU A CA 1
ATOM 1018 C C . LEU A 1 124 ? 1.764 -9.734 5.198 1.00 98.12 124 LEU A C 1
ATOM 1020 O O . LEU A 1 124 ? 0.714 -10.351 5.021 1.00 98.12 124 LEU A O 1
ATOM 1024 N N . SER A 1 125 ? 2.629 -10.053 6.163 1.00 97.31 125 SER A N 1
ATOM 1025 C CA . SER A 1 125 ? 2.423 -11.150 7.117 1.00 97.31 125 SER A CA 1
ATOM 1026 C C . SER A 1 125 ? 1.278 -10.875 8.097 1.00 97.31 125 SER A C 1
ATOM 1028 O O . SER A 1 125 ? 0.499 -11.777 8.403 1.00 97.31 125 SER A O 1
ATOM 1030 N N . GLY A 1 126 ? 1.130 -9.618 8.525 1.00 97.56 126 GLY A N 1
ATOM 1031 C CA . GLY A 1 126 ? 0.084 -9.161 9.434 1.00 97.56 126 GLY A CA 1
ATOM 1032 C C . GLY A 1 126 ? -1.283 -8.959 8.784 1.00 97.56 126 GLY A C 1
ATOM 1033 O O . GLY A 1 126 ? -2.270 -8.751 9.487 1.00 97.56 126 GLY A O 1
ATOM 1034 N N . SER A 1 127 ? -1.359 -9.029 7.451 1.00 97.94 127 SER A N 1
ATOM 1035 C CA . SER A 1 127 ? -2.574 -8.769 6.665 1.00 97.94 127 SER A CA 1
ATOM 1036 C C . SER A 1 127 ? -2.940 -9.977 5.790 1.00 97.94 127 SER A C 1
ATOM 1038 O O . SER A 1 127 ? -2.911 -9.895 4.559 1.00 97.94 127 SER A O 1
ATOM 1040 N N . PRO A 1 128 ? -3.301 -11.129 6.385 1.00 97.19 128 PRO A N 1
ATOM 1041 C CA . PRO A 1 128 ? -3.486 -12.382 5.651 1.00 97.19 128 PRO A CA 1
ATOM 1042 C C . PRO A 1 128 ? -4.603 -12.333 4.597 1.00 97.19 128 PRO A C 1
ATOM 1044 O O . PRO A 1 128 ? -4.563 -13.105 3.640 1.00 97.19 128 PRO A O 1
ATOM 1047 N N . LEU A 1 129 ? -5.576 -11.426 4.734 1.00 98.38 129 LEU A N 1
ATOM 1048 C CA . LEU A 1 129 ? -6.692 -11.247 3.797 1.00 98.38 129 LEU A CA 1
ATOM 1049 C C . LEU A 1 129 ? -6.487 -10.094 2.801 1.00 98.38 129 LEU A C 1
ATOM 1051 O O . LEU A 1 129 ? -7.416 -9.767 2.068 1.00 98.38 129 LEU A O 1
ATOM 1055 N N . LEU A 1 130 ? -5.297 -9.486 2.750 1.00 98.75 130 LEU A N 1
ATOM 1056 C CA . LEU A 1 130 ? -5.041 -8.320 1.906 1.00 98.75 130 LEU A CA 1
ATOM 1057 C C . LEU A 1 130 ? -5.168 -8.675 0.426 1.00 98.75 130 LEU A C 1
ATOM 1059 O O . LEU A 1 130 ? -4.383 -9.460 -0.089 1.00 98.75 130 LEU A O 1
ATOM 1063 N N . GLU A 1 131 ? -6.115 -8.061 -0.276 1.00 98.69 131 GLU A N 1
ATOM 1064 C CA . GLU A 1 131 ? -6.361 -8.291 -1.702 1.00 98.69 131 GLU A CA 1
ATOM 1065 C C . GLU A 1 131 ? -5.739 -7.201 -2.575 1.00 98.69 131 GLU A C 1
ATOM 1067 O O . GLU A 1 131 ? -5.279 -7.478 -3.687 1.00 98.69 131 GLU A O 1
ATOM 1072 N N . THR A 1 132 ? -5.726 -5.961 -2.079 1.00 98.81 132 THR A N 1
ATOM 1073 C CA . THR A 1 132 ? -5.248 -4.786 -2.813 1.00 98.81 132 THR A CA 1
ATOM 1074 C C . THR A 1 132 ? -4.202 -4.029 -2.011 1.00 98.81 132 THR A C 1
ATOM 1076 O O . THR A 1 132 ? -4.488 -3.524 -0.927 1.00 98.81 132 THR A O 1
ATOM 1079 N N . LEU A 1 133 ? -3.005 -3.903 -2.585 1.00 98.81 133 LEU A N 1
ATOM 1080 C CA . LEU A 1 133 ? -1.924 -3.075 -2.066 1.00 98.81 133 LEU A CA 1
ATOM 1081 C C . LEU A 1 133 ? -1.652 -1.926 -3.037 1.00 98.81 133 LEU A C 1
ATOM 1083 O O . LEU A 1 133 ? -1.273 -2.147 -4.188 1.00 98.81 133 LEU A O 1
ATOM 1087 N N . LYS A 1 134 ? -1.824 -0.695 -2.562 1.00 98.69 134 LYS A N 1
ATOM 1088 C CA . LYS A 1 134 ? -1.476 0.527 -3.281 1.00 98.69 134 LYS A CA 1
ATOM 1089 C C . LYS A 1 134 ? -0.348 1.261 -2.556 1.00 98.69 134 LYS A C 1
ATOM 1091 O O . LYS A 1 134 ? -0.493 1.625 -1.392 1.00 98.69 134 LYS A O 1
ATOM 1096 N N . LEU A 1 135 ? 0.735 1.526 -3.278 1.00 98.38 135 LEU A N 1
ATOM 1097 C CA . LEU A 1 135 ? 1.874 2.327 -2.839 1.00 98.38 135 LEU A CA 1
ATOM 1098 C C . LEU A 1 135 ? 1.939 3.589 -3.701 1.00 98.38 135 LEU A C 1
ATOM 1100 O O . LEU A 1 135 ? 1.905 3.489 -4.926 1.00 98.38 135 LEU A O 1
ATOM 1104 N N . ASP A 1 136 ? 1.983 4.768 -3.085 1.00 96.75 136 ASP A N 1
ATOM 1105 C CA . ASP A 1 136 ? 1.881 6.051 -3.788 1.00 96.75 136 ASP A CA 1
ATOM 1106 C C . ASP A 1 136 ? 2.929 7.052 -3.284 1.00 96.75 136 ASP A C 1
ATOM 1108 O O . ASP A 1 136 ? 2.833 7.523 -2.160 1.00 96.75 136 ASP A O 1
ATOM 1112 N N . HIS A 1 137 ? 3.962 7.369 -4.064 1.00 94.12 137 HIS A N 1
ATOM 1113 C CA . HIS A 1 137 ? 5.133 8.114 -3.578 1.00 94.12 137 HIS A CA 1
ATOM 1114 C C . HIS A 1 137 ? 5.775 7.448 -2.341 1.00 94.12 137 HIS A C 1
ATOM 1116 O O . HIS A 1 137 ? 6.233 8.120 -1.417 1.00 94.12 137 HIS A O 1
ATOM 1122 N N . CYS A 1 138 ? 5.769 6.113 -2.289 1.00 94.62 138 CYS A N 1
ATOM 1123 C CA . CYS A 1 138 ? 6.482 5.352 -1.263 1.00 94.62 138 CYS A CA 1
ATOM 1124 C C . CYS A 1 138 ? 7.906 5.030 -1.731 1.00 94.62 138 CYS A C 1
ATOM 1126 O O . CYS A 1 138 ? 8.105 4.728 -2.907 1.00 94.62 138 CYS A O 1
ATOM 1128 N N . TYR A 1 139 ? 8.871 5.050 -0.813 1.00 92.44 139 TYR A N 1
ATOM 1129 C CA . TYR A 1 139 ? 10.303 4.875 -1.095 1.00 92.44 139 TYR A CA 1
ATOM 1130 C C . TYR A 1 139 ? 11.007 4.087 0.014 1.00 92.44 139 TYR A C 1
ATOM 1132 O O . TYR A 1 139 ? 10.364 3.712 0.986 1.00 92.44 139 TYR A O 1
ATOM 1140 N N . GLY A 1 140 ? 12.317 3.850 -0.099 1.00 91.56 140 GLY A N 1
ATOM 1141 C CA . GLY A 1 140 ? 13.111 3.151 0.920 1.00 91.56 140 GLY A CA 1
ATOM 1142 C C . GLY A 1 140 ? 13.283 1.650 0.680 1.00 91.56 140 GLY A C 1
ATOM 1143 O O . GLY A 1 140 ? 14.212 1.069 1.229 1.00 91.56 140 GLY A O 1
ATOM 1144 N N . TYR A 1 141 ? 12.466 1.054 -0.191 1.00 92.88 141 TYR A N 1
ATOM 1145 C CA . TYR A 1 141 ? 12.624 -0.320 -0.659 1.00 92.88 141 TYR A CA 1
ATOM 1146 C C . TYR A 1 141 ? 13.318 -0.359 -2.021 1.00 92.88 141 TYR A C 1
ATOM 1148 O O . TYR A 1 141 ? 13.102 0.507 -2.877 1.00 92.88 141 TYR A O 1
ATOM 1156 N N . ARG A 1 142 ? 14.103 -1.413 -2.243 1.00 91.81 142 ARG A N 1
ATOM 1157 C CA . ARG A 1 142 ? 14.649 -1.818 -3.547 1.00 91.81 142 ARG A CA 1
ATOM 1158 C C . ARG A 1 142 ? 13.997 -3.088 -4.069 1.00 91.81 142 ARG A C 1
ATOM 1160 O O . ARG A 1 142 ? 13.930 -3.282 -5.282 1.00 91.81 142 ARG A O 1
ATOM 1167 N N . ARG A 1 143 ? 13.502 -3.947 -3.176 1.00 94.44 143 ARG A N 1
ATOM 1168 C CA . ARG A 1 143 ? 12.845 -5.201 -3.548 1.00 94.44 143 ARG A CA 1
ATOM 1169 C C . ARG A 1 143 ? 11.471 -5.326 -2.901 1.00 94.44 143 ARG A C 1
ATOM 1171 O O . ARG A 1 143 ? 11.338 -5.297 -1.688 1.00 94.44 143 ARG A O 1
ATOM 1178 N N . LEU A 1 144 ? 10.445 -5.524 -3.721 1.00 96.75 144 LEU A N 1
ATOM 1179 C CA . LEU A 1 144 ? 9.102 -5.884 -3.279 1.00 96.75 144 LEU A CA 1
ATOM 1180 C C . LEU A 1 144 ? 8.899 -7.381 -3.475 1.00 96.75 144 LEU A C 1
ATOM 1182 O O . LEU A 1 144 ? 8.677 -7.830 -4.598 1.00 96.75 144 LEU A O 1
ATOM 1186 N N . ASP A 1 145 ? 8.966 -8.146 -2.388 1.00 97.50 145 ASP A N 1
ATOM 1187 C CA . ASP A 1 145 ? 8.666 -9.578 -2.408 1.00 97.50 145 ASP A CA 1
ATOM 1188 C C . ASP A 1 145 ? 7.244 -9.849 -1.893 1.00 97.50 145 ASP A C 1
ATOM 1190 O O . ASP A 1 145 ? 6.987 -9.916 -0.693 1.00 97.50 145 ASP A O 1
ATOM 1194 N N . ILE A 1 146 ? 6.289 -9.960 -2.813 1.00 97.81 146 ILE A N 1
ATOM 1195 C CA . ILE A 1 146 ? 4.866 -10.166 -2.537 1.00 97.81 146 ILE A CA 1
ATOM 1196 C C . ILE A 1 146 ? 4.516 -11.624 -2.843 1.00 97.81 146 ILE A C 1
ATOM 1198 O O . ILE A 1 146 ? 3.865 -11.957 -3.837 1.00 97.81 146 ILE A O 1
ATOM 1202 N N . THR A 1 147 ? 4.957 -12.524 -1.965 1.00 95.00 147 THR A N 1
ATOM 1203 C CA . THR A 1 147 ? 4.636 -13.960 -2.055 1.00 95.00 147 THR A CA 1
ATOM 1204 C C . THR A 1 147 ? 3.269 -14.314 -1.473 1.00 95.00 147 THR A C 1
ATOM 1206 O O . THR A 1 147 ? 2.783 -15.430 -1.692 1.00 95.00 147 THR A O 1
ATOM 1209 N N . SER A 1 148 ? 2.620 -13.373 -0.775 1.00 94.00 148 SER A N 1
ATOM 1210 C CA . SER A 1 148 ? 1.279 -13.559 -0.217 1.00 94.00 148 SER A CA 1
ATOM 1211 C C . SER A 1 148 ? 0.300 -14.063 -1.281 1.00 94.00 148 SER A C 1
ATOM 1213 O O . SER A 1 148 ? 0.275 -13.591 -2.419 1.00 94.00 148 SER A O 1
ATOM 1215 N N . LYS A 1 149 ? -0.521 -15.051 -0.914 1.00 95.94 149 LYS A N 1
ATOM 1216 C CA . LYS A 1 149 ? -1.521 -15.633 -1.819 1.00 95.94 149 LYS A CA 1
ATOM 1217 C C . LYS A 1 149 ? -2.784 -14.783 -1.925 1.00 95.94 149 LYS A C 1
ATOM 1219 O O . LYS A 1 149 ? -3.505 -14.939 -2.912 1.00 95.94 149 LYS A O 1
ATOM 1224 N N . SER A 1 150 ? -3.067 -13.936 -0.937 1.00 97.94 150 SER A N 1
ATOM 1225 C CA . SER A 1 150 ? -4.262 -13.086 -0.911 1.00 97.94 150 SER A CA 1
ATOM 1226 C C . SER A 1 150 ? -4.113 -11.859 -1.802 1.00 97.94 150 SER A C 1
ATOM 1228 O O . SER A 1 150 ? -5.067 -11.516 -2.494 1.00 97.94 150 SER A O 1
ATOM 1230 N N . VAL A 1 151 ? -2.916 -11.267 -1.884 1.00 98.56 151 VAL A N 1
ATOM 1231 C CA . VAL A 1 151 ? -2.702 -10.036 -2.660 1.00 98.56 151 VAL A CA 1
ATOM 1232 C C . VAL A 1 151 ? -2.871 -10.321 -4.149 1.00 98.56 151 VAL A C 1
ATOM 1234 O O . VAL A 1 151 ? -2.069 -11.023 -4.765 1.00 98.56 151 VAL A O 1
ATOM 1237 N N . LYS A 1 152 ? -3.938 -9.772 -4.738 1.00 98.38 152 LYS A N 1
ATOM 1238 C CA . LYS A 1 152 ? -4.279 -9.937 -6.159 1.00 98.38 152 LYS A CA 1
ATOM 1239 C C . LYS A 1 152 ? -4.024 -8.685 -6.976 1.00 98.38 152 LYS A C 1
ATOM 1241 O O . LYS A 1 152 ? -3.736 -8.811 -8.166 1.00 98.38 152 LYS A O 1
ATOM 1246 N N . ASN A 1 153 ? -4.123 -7.510 -6.364 1.00 98.62 153 ASN A N 1
ATOM 1247 C CA . ASN A 1 153 ? -3.982 -6.231 -7.044 1.00 98.62 153 ASN A CA 1
ATOM 1248 C C . ASN A 1 153 ? -2.834 -5.433 -6.424 1.00 98.62 153 ASN A C 1
ATOM 1250 O O . ASN A 1 153 ? -2.869 -5.108 -5.238 1.00 98.62 153 ASN A O 1
ATOM 1254 N N . LEU A 1 154 ? -1.840 -5.096 -7.242 1.00 98.56 154 LEU A N 1
ATOM 1255 C CA . LEU A 1 154 ? -0.749 -4.197 -6.882 1.00 98.56 154 LEU A CA 1
ATOM 1256 C C . LEU A 1 154 ? -0.866 -2.905 -7.691 1.00 98.56 154 LEU A C 1
ATOM 1258 O O . LEU A 1 154 ? -0.969 -2.940 -8.918 1.00 98.56 154 LEU A O 1
ATOM 1262 N N . VAL A 1 155 ? -0.824 -1.766 -7.007 1.00 98.44 155 VAL A N 1
ATOM 1263 C CA . VAL A 1 155 ? -0.827 -0.441 -7.630 1.00 98.44 155 VAL A CA 1
ATOM 1264 C C . VAL A 1 155 ? 0.385 0.340 -7.137 1.00 98.44 155 VAL A C 1
ATOM 1266 O O . VAL A 1 155 ? 0.536 0.554 -5.938 1.00 98.44 155 VAL A O 1
ATOM 1269 N N . ILE A 1 156 ? 1.234 0.778 -8.060 1.00 97.31 156 ILE A N 1
ATOM 1270 C CA . ILE A 1 156 ? 2.396 1.625 -7.785 1.00 97.31 156 ILE A CA 1
ATOM 1271 C C . ILE A 1 156 ? 2.169 2.972 -8.462 1.00 97.31 156 ILE A C 1
ATOM 1273 O O . ILE A 1 156 ? 2.013 3.053 -9.681 1.00 97.31 156 ILE A O 1
ATOM 1277 N N . CYS A 1 157 ? 2.140 4.024 -7.651 1.00 95.31 157 CYS A N 1
ATOM 1278 C CA . CYS A 1 157 ? 1.815 5.382 -8.053 1.00 95.31 157 CYS A CA 1
ATOM 1279 C C . CYS A 1 157 ? 3.003 6.284 -7.750 1.00 95.31 157 CYS A C 1
ATOM 1281 O O . CYS A 1 157 ? 3.137 6.756 -6.633 1.00 95.31 157 CYS A O 1
ATOM 1283 N N . ALA A 1 158 ? 3.842 6.566 -8.731 1.00 91.81 158 ALA A N 1
ATOM 1284 C CA . ALA A 1 158 ? 5.087 7.286 -8.517 1.00 91.81 158 ALA A CA 1
ATOM 1285 C C . ALA A 1 158 ? 6.056 6.634 -7.504 1.00 91.81 158 ALA A C 1
ATOM 1287 O O . ALA A 1 158 ? 5.687 5.941 -6.555 1.00 91.81 158 ALA A O 1
ATOM 1288 N N . TYR A 1 159 ? 7.341 6.876 -7.714 1.00 90.88 159 TYR A N 1
ATOM 1289 C CA . TYR A 1 159 ? 8.405 6.428 -6.822 1.00 90.88 159 TYR A CA 1
ATOM 1290 C C . TYR A 1 159 ? 9.499 7.481 -6.834 1.00 90.88 159 TYR A C 1
ATOM 1292 O O . TYR A 1 159 ? 9.985 7.823 -7.908 1.00 90.88 159 TYR A O 1
ATOM 1300 N N . MET A 1 160 ? 9.879 7.984 -5.662 1.00 85.00 160 MET A N 1
ATOM 1301 C CA . MET A 1 160 ? 10.972 8.938 -5.499 1.00 85.00 160 MET A CA 1
ATOM 1302 C C . MET A 1 160 ? 11.624 8.715 -4.143 1.00 85.00 160 MET A C 1
ATOM 1304 O O . MET A 1 160 ? 10.990 8.961 -3.122 1.00 85.00 160 MET A O 1
ATOM 1308 N N . ASP A 1 161 ? 12.879 8.268 -4.133 1.00 81.88 161 ASP A N 1
ATOM 1309 C CA . ASP A 1 161 ? 13.669 8.201 -2.907 1.00 81.88 161 ASP A CA 1
ATOM 1310 C C . ASP A 1 161 ? 14.462 9.507 -2.738 1.00 81.88 161 ASP A C 1
ATOM 1312 O O . ASP A 1 161 ? 15.404 9.745 -3.496 1.00 81.88 161 ASP A O 1
ATOM 1316 N N . PRO A 1 162 ? 14.102 10.376 -1.776 1.00 74.19 162 PRO A N 1
ATOM 1317 C CA . PRO A 1 162 ? 14.792 11.646 -1.570 1.00 74.19 162 PRO A CA 1
ATOM 1318 C C . PRO A 1 162 ? 16.196 11.476 -0.971 1.00 74.19 162 PRO A C 1
ATOM 1320 O O . PRO A 1 162 ? 16.952 12.442 -0.924 1.00 74.19 162 PRO A O 1
ATOM 1323 N N . THR A 1 163 ? 16.541 10.281 -0.479 1.00 70.88 163 THR A N 1
ATOM 1324 C CA . THR A 1 163 ? 17.810 10.012 0.214 1.00 70.88 163 THR A CA 1
ATOM 1325 C C . THR A 1 163 ? 18.909 9.490 -0.703 1.00 70.88 163 THR A C 1
ATOM 1327 O O . THR A 1 163 ? 20.068 9.427 -0.295 1.00 70.88 163 THR A O 1
ATOM 1330 N N . LEU A 1 164 ? 18.571 9.111 -1.937 1.00 64.69 164 LEU A N 1
ATOM 1331 C CA . LEU A 1 164 ? 19.514 8.511 -2.869 1.00 64.69 164 LEU A CA 1
ATOM 1332 C C . LEU A 1 164 ? 19.880 9.494 -3.977 1.00 64.69 164 LEU A C 1
ATOM 1334 O O . LEU A 1 164 ? 19.024 10.034 -4.676 1.00 64.69 164 LEU A O 1
ATOM 1338 N N . GLU A 1 165 ? 21.185 9.673 -4.184 1.00 60.84 165 GLU A N 1
ATOM 1339 C CA . GLU A 1 165 ? 21.694 10.241 -5.425 1.00 60.84 165 GLU A CA 1
ATOM 1340 C C . GLU A 1 165 ? 21.223 9.318 -6.560 1.00 60.84 165 GLU A C 1
ATOM 1342 O O . GLU A 1 165 ? 21.591 8.144 -6.607 1.00 60.84 165 GLU A O 1
ATOM 1347 N N . ASN A 1 166 ? 20.349 9.840 -7.426 1.00 55.62 166 ASN A N 1
ATOM 1348 C CA . ASN A 1 166 ? 19.544 9.193 -8.481 1.00 55.62 166 ASN A CA 1
ATOM 1349 C C . ASN A 1 166 ? 20.290 8.294 -9.5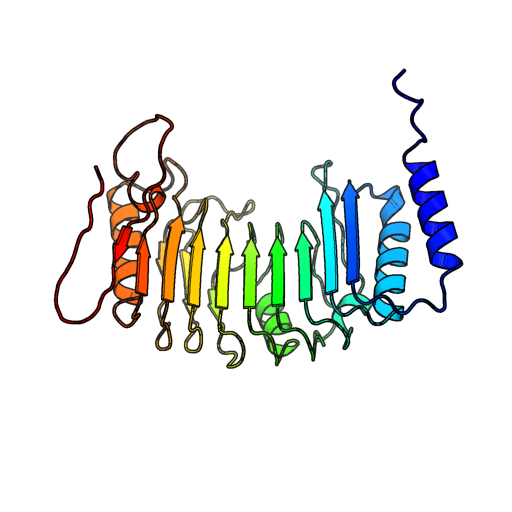10 1.00 55.62 166 ASN A C 1
ATOM 1351 O O . ASN A 1 166 ? 19.756 7.955 -10.563 1.00 55.62 166 ASN A O 1
ATOM 1355 N N . ILE A 1 167 ? 21.532 7.892 -9.259 1.00 56.53 167 ILE A N 1
ATOM 1356 C CA . ILE A 1 167 ? 22.492 7.442 -10.268 1.00 56.53 167 ILE A CA 1
ATOM 1357 C C . ILE A 1 167 ? 22.365 5.929 -10.570 1.00 56.53 167 ILE A C 1
ATOM 1359 O O . ILE A 1 167 ? 22.777 5.478 -11.639 1.00 56.53 167 ILE A O 1
ATOM 1363 N N . ALA A 1 168 ? 21.733 5.128 -9.695 1.00 61.25 168 ALA A N 1
ATOM 1364 C CA . ALA A 1 168 ? 21.610 3.671 -9.894 1.00 61.25 168 ALA A CA 1
ATOM 1365 C C . ALA A 1 168 ? 20.372 3.005 -9.249 1.00 61.25 168 ALA A C 1
ATOM 1367 O O . ALA A 1 168 ? 20.430 1.843 -8.846 1.00 61.25 168 ALA A O 1
ATOM 1368 N N . LEU A 1 169 ? 19.248 3.715 -9.122 1.00 81.31 169 LEU A N 1
ATOM 1369 C CA . LEU A 1 169 ? 18.034 3.151 -8.520 1.00 81.31 169 LEU A CA 1
ATOM 1370 C C . LEU A 1 169 ? 17.422 2.052 -9.406 1.00 81.31 169 LEU A C 1
ATOM 1372 O O . LEU A 1 169 ? 16.865 2.334 -10.469 1.00 81.31 169 LEU A O 1
ATOM 1376 N N . MET A 1 170 ? 17.537 0.800 -8.953 1.00 89.12 170 MET A N 1
ATOM 1377 C CA . MET A 1 170 ? 16.886 -0.376 -9.531 1.00 89.12 170 MET A CA 1
ATOM 1378 C C . MET A 1 170 ? 15.868 -0.933 -8.539 1.00 89.12 170 MET A C 1
ATOM 1380 O O . MET A 1 170 ? 16.228 -1.218 -7.397 1.00 89.12 170 MET A O 1
ATOM 1384 N N . ILE A 1 171 ? 14.633 -1.129 -9.001 1.00 92.88 171 ILE A N 1
ATOM 1385 C CA . ILE A 1 171 ? 13.557 -1.755 -8.231 1.00 92.88 171 ILE A CA 1
ATOM 1386 C C . ILE A 1 171 ? 13.233 -3.128 -8.807 1.00 92.88 171 ILE A C 1
ATOM 1388 O O . ILE A 1 171 ? 13.078 -3.287 -10.019 1.00 92.88 171 ILE A O 1
ATOM 1392 N N . GLU A 1 172 ? 13.108 -4.117 -7.930 1.00 95.69 172 GLU A N 1
ATOM 1393 C CA . GLU A 1 172 ? 12.685 -5.473 -8.266 1.00 95.69 172 GLU A CA 1
ATOM 1394 C C . GLU A 1 172 ? 11.330 -5.786 -7.622 1.00 95.69 172 GLU A C 1
ATOM 1396 O O . GLU A 1 172 ? 11.143 -5.556 -6.430 1.00 95.69 172 GLU A O 1
ATOM 1401 N N . ILE A 1 173 ? 10.390 -6.342 -8.389 1.00 96.94 173 ILE A N 1
ATOM 1402 C CA . ILE A 1 173 ? 9.079 -6.774 -7.889 1.00 96.94 173 ILE A CA 1
ATOM 1403 C C . ILE A 1 173 ? 8.899 -8.267 -8.162 1.00 96.94 173 ILE A C 1
ATOM 1405 O O . ILE A 1 173 ? 8.584 -8.685 -9.278 1.00 96.94 173 ILE A O 1
ATOM 1409 N N . ASN A 1 174 ? 9.074 -9.074 -7.121 1.00 97.50 174 ASN A N 1
ATOM 1410 C CA . ASN A 1 174 ? 8.768 -10.498 -7.127 1.00 97.50 174 ASN A CA 1
ATOM 1411 C C . ASN A 1 174 ? 7.348 -10.697 -6.589 1.00 97.50 174 ASN A C 1
ATOM 1413 O O . ASN A 1 174 ? 7.093 -10.470 -5.413 1.00 97.50 174 ASN A O 1
ATOM 1417 N N . ALA A 1 175 ? 6.404 -11.093 -7.436 1.00 97.19 175 ALA A N 1
ATOM 1418 C CA . ALA A 1 175 ? 4.995 -11.160 -7.069 1.00 97.19 175 ALA A CA 1
ATOM 1419 C C . ALA A 1 175 ? 4.285 -12.303 -7.820 1.00 97.19 175 ALA A C 1
ATOM 1421 O O . ALA A 1 175 ? 3.456 -12.063 -8.696 1.00 97.19 175 ALA A O 1
ATOM 1422 N N . PRO A 1 176 ? 4.582 -13.578 -7.508 1.00 96.62 176 PRO A N 1
ATOM 1423 C CA . PRO A 1 176 ? 4.098 -14.717 -8.292 1.00 96.62 176 PRO A CA 1
ATOM 1424 C C . PRO A 1 176 ? 2.571 -14.863 -8.331 1.00 96.62 176 PRO A C 1
ATOM 1426 O O . PRO A 1 176 ? 2.047 -15.451 -9.273 1.00 96.62 176 PRO A O 1
ATOM 1429 N N . ASN A 1 177 ? 1.855 -14.353 -7.322 1.00 97.06 177 ASN A N 1
ATOM 1430 C CA . ASN A 1 177 ? 0.419 -14.589 -7.124 1.00 97.06 177 ASN A CA 1
ATOM 1431 C C . ASN A 1 177 ? -0.485 -13.404 -7.511 1.00 97.06 177 ASN A C 1
ATOM 1433 O O . ASN A 1 177 ? -1.714 -13.533 -7.403 1.00 97.06 177 ASN A O 1
ATOM 1437 N N . ILE A 1 178 ? 0.088 -12.272 -7.941 1.00 97.31 178 ILE A N 1
ATOM 1438 C CA . ILE A 1 178 ? -0.705 -11.101 -8.338 1.00 97.31 178 ILE A CA 1
ATOM 1439 C C . ILE A 1 178 ? -1.417 -11.370 -9.661 1.00 97.31 178 ILE A C 1
ATOM 1441 O O . ILE A 1 178 ? -0.873 -12.002 -10.562 1.00 97.31 178 ILE A O 1
ATOM 1445 N N . MET A 1 179 ? -2.642 -10.869 -9.783 1.00 97.38 179 MET A N 1
ATOM 1446 C CA . MET A 1 179 ? -3.469 -10.995 -10.986 1.00 97.38 179 MET A CA 1
ATOM 1447 C C . MET A 1 179 ? -3.576 -9.673 -11.744 1.00 97.38 179 MET A C 1
ATOM 1449 O O . MET A 1 179 ? -3.804 -9.672 -12.953 1.00 97.38 179 MET A O 1
ATOM 1453 N N . SER A 1 180 ? -3.416 -8.550 -11.048 1.00 97.81 180 SER A N 1
ATOM 1454 C CA . SER A 1 180 ? -3.466 -7.212 -11.619 1.00 97.81 180 SER A CA 1
ATOM 1455 C C . SER A 1 180 ? -2.289 -6.387 -11.128 1.00 97.81 180 SER A C 1
ATOM 1457 O O . SER A 1 180 ? -2.075 -6.285 -9.920 1.00 97.81 180 SER A O 1
ATOM 1459 N N . ILE A 1 181 ? -1.594 -5.731 -12.052 1.00 97.25 181 ILE A N 1
ATOM 1460 C CA . ILE A 1 181 ? -0.598 -4.711 -11.735 1.00 97.25 181 ILE A CA 1
ATOM 1461 C C . ILE A 1 181 ? -0.924 -3.410 -12.461 1.00 97.25 181 ILE A C 1
ATOM 1463 O O . ILE A 1 181 ? -1.275 -3.417 -13.641 1.00 97.25 181 ILE A O 1
ATOM 1467 N N . ALA A 1 182 ? -0.821 -2.293 -11.753 1.00 96.44 182 ALA A N 1
ATOM 1468 C CA . ALA A 1 182 ? -0.886 -0.963 -12.336 1.00 96.44 182 ALA A CA 1
ATOM 1469 C C . ALA A 1 182 ? 0.333 -0.153 -11.892 1.00 96.44 182 ALA A C 1
ATOM 1471 O O . ALA A 1 182 ? 0.573 -0.013 -10.696 1.00 96.44 182 ALA A O 1
ATOM 1472 N N . ILE A 1 183 ? 1.085 0.385 -12.848 1.00 95.44 183 ILE A N 1
ATOM 1473 C CA . ILE A 1 183 ? 2.232 1.261 -12.603 1.00 95.44 183 ILE A CA 1
ATOM 1474 C C . ILE A 1 183 ? 1.936 2.588 -13.281 1.00 95.44 183 ILE A C 1
ATOM 1476 O O . ILE A 1 183 ? 1.701 2.634 -14.490 1.00 95.44 183 ILE A O 1
ATOM 1480 N N . HIS A 1 184 ? 1.916 3.666 -12.508 1.00 92.56 184 HIS A N 1
ATOM 1481 C CA . HIS A 1 184 ? 1.524 4.966 -13.020 1.00 92.56 184 HIS A CA 1
ATOM 1482 C C . HIS A 1 184 ? 2.303 6.124 -12.411 1.00 92.56 184 HIS A C 1
ATOM 1484 O O . HIS A 1 184 ? 2.897 5.996 -11.343 1.00 92.56 184 HIS A O 1
ATOM 1490 N N . SER A 1 185 ? 2.199 7.288 -13.060 1.00 90.69 185 SER A N 1
ATOM 1491 C CA . SER A 1 185 ? 2.842 8.540 -12.636 1.00 90.69 185 SER A CA 1
ATOM 1492 C C . SER A 1 185 ? 4.379 8.488 -12.726 1.00 90.69 185 SER A C 1
ATOM 1494 O O . SER A 1 185 ? 4.927 7.712 -13.506 1.00 90.69 185 SER A O 1
ATOM 1496 N N . ILE A 1 186 ? 5.061 9.368 -11.993 1.00 88.50 186 ILE A N 1
ATOM 1497 C CA . ILE A 1 186 ? 6.489 9.668 -12.144 1.00 88.50 186 ILE A CA 1
ATOM 1498 C C . ILE A 1 186 ? 7.370 8.632 -11.450 1.00 88.50 186 ILE A C 1
ATOM 1500 O O . ILE A 1 186 ? 7.296 8.473 -10.233 1.00 88.50 186 ILE A O 1
ATOM 1504 N N . LEU A 1 187 ? 8.260 7.981 -12.190 1.00 89.94 187 LEU A N 1
ATOM 1505 C CA . LEU A 1 187 ? 9.256 7.072 -11.627 1.00 89.94 187 LEU A CA 1
ATOM 1506 C C . LEU A 1 187 ? 10.646 7.724 -11.625 1.00 89.94 187 LEU A C 1
ATOM 1508 O O . LEU A 1 187 ? 11.189 8.079 -12.670 1.00 89.94 187 LEU A O 1
ATOM 1512 N N . TYR A 1 188 ? 11.237 7.858 -10.439 1.00 87.94 188 TYR A N 1
ATOM 1513 C CA . TYR A 1 188 ? 12.623 8.285 -10.237 1.00 87.94 188 TYR A CA 1
ATOM 1514 C C . TYR A 1 188 ? 13.504 7.046 -10.043 1.00 87.94 188 TYR A C 1
ATOM 1516 O O . TYR A 1 188 ? 14.032 6.784 -8.964 1.00 87.94 188 TYR A O 1
ATOM 1524 N N . LEU A 1 189 ? 13.599 6.220 -11.081 1.00 87.75 189 LEU A N 1
ATOM 1525 C CA . LEU A 1 189 ? 14.437 5.023 -11.090 1.00 87.75 189 LEU A CA 1
ATOM 1526 C C . LEU A 1 189 ? 14.977 4.762 -12.492 1.00 87.75 189 LEU A C 1
ATOM 1528 O O . LEU A 1 189 ? 14.354 5.130 -13.484 1.00 87.75 189 LEU A O 1
ATOM 1532 N N . ARG A 1 190 ? 16.145 4.119 -12.570 1.00 86.25 190 ARG A N 1
ATOM 1533 C CA . ARG A 1 190 ? 16.788 3.795 -13.851 1.00 86.25 190 ARG A CA 1
ATOM 1534 C C . ARG A 1 190 ? 16.372 2.427 -14.384 1.00 86.25 190 ARG A C 1
ATOM 1536 O O . ARG A 1 190 ? 16.520 2.156 -15.570 1.00 86.25 190 ARG A O 1
ATOM 1543 N N . LYS A 1 191 ? 15.887 1.538 -13.512 1.00 89.31 191 LYS A N 1
ATOM 1544 C CA . LYS A 1 191 ? 15.501 0.179 -13.898 1.00 89.31 191 LYS A CA 1
ATOM 1545 C C . LYS A 1 191 ? 14.396 -0.376 -13.008 1.00 89.31 191 LYS A C 1
ATOM 1547 O O . LYS A 1 191 ? 14.503 -0.338 -11.785 1.00 89.31 191 LYS A O 1
ATOM 1552 N N . LEU A 1 192 ? 13.377 -0.960 -13.629 1.00 92.69 192 LEU A N 1
ATOM 1553 C CA . LEU A 1 192 ? 12.326 -1.722 -12.959 1.00 92.69 192 LEU A CA 1
ATOM 1554 C C . LEU A 1 192 ? 12.290 -3.131 -13.535 1.00 92.69 192 LEU A C 1
ATOM 1556 O O . LEU A 1 192 ? 12.160 -3.301 -14.745 1.00 92.69 192 LEU A O 1
ATOM 1560 N N . VAL A 1 193 ? 12.406 -4.137 -12.674 1.00 93.62 193 VAL A N 1
ATOM 1561 C CA . VAL A 1 193 ? 12.399 -5.545 -13.077 1.00 93.62 193 VAL A CA 1
ATOM 1562 C C . VAL A 1 193 ? 11.286 -6.271 -12.346 1.00 93.62 193 VAL A C 1
ATOM 1564 O O . VAL A 1 193 ? 11.140 -6.146 -11.133 1.00 93.62 193 VAL A O 1
ATOM 1567 N N . LEU A 1 194 ? 10.522 -7.071 -13.081 1.00 95.19 194 LEU A N 1
ATOM 1568 C CA . LEU A 1 194 ? 9.510 -7.955 -12.517 1.00 95.19 194 LEU A CA 1
ATOM 1569 C C . LEU A 1 194 ? 9.902 -9.398 -12.835 1.00 95.19 194 LEU A C 1
ATOM 1571 O O . LEU A 1 194 ? 9.420 -9.953 -13.827 1.00 95.19 194 LEU A O 1
ATOM 1575 N N . PRO A 1 195 ? 10.830 -9.993 -12.057 1.00 92.88 195 PRO A N 1
ATOM 1576 C CA . PRO A 1 195 ? 11.401 -11.303 -12.368 1.00 92.88 195 PRO A CA 1
ATOM 1577 C C . PRO A 1 195 ? 10.371 -12.433 -12.321 1.00 92.88 195 PRO A C 1
ATOM 1579 O O . PRO A 1 195 ? 10.550 -13.449 -12.986 1.00 92.88 195 PRO A O 1
ATOM 1582 N N . ASN A 1 196 ? 9.294 -12.280 -11.546 1.00 93.19 196 ASN A N 1
ATOM 1583 C CA . ASN A 1 196 ? 8.254 -13.295 -11.451 1.00 93.19 196 ASN A CA 1
ATOM 1584 C C . ASN A 1 196 ? 6.893 -12.671 -11.135 1.00 93.19 196 ASN A C 1
ATOM 1586 O O . ASN A 1 196 ? 6.597 -12.301 -10.001 1.00 93.19 196 ASN A O 1
ATOM 1590 N N . VAL A 1 197 ? 6.062 -12.609 -12.169 1.00 94.44 197 VAL A N 1
ATOM 1591 C CA . VAL A 1 197 ? 4.651 -12.201 -12.132 1.00 94.44 197 VAL A CA 1
ATOM 1592 C C . VAL A 1 197 ? 3.808 -13.230 -12.888 1.00 94.44 197 VAL A C 1
ATOM 1594 O O . VAL A 1 197 ? 2.973 -12.913 -13.728 1.00 94.44 197 VAL A O 1
ATOM 1597 N N . SER A 1 198 ? 4.080 -14.507 -12.628 1.00 91.94 198 SER A N 1
ATOM 1598 C CA . SER A 1 198 ? 3.561 -15.638 -13.409 1.00 91.94 198 SER A CA 1
ATOM 1599 C C . SER A 1 198 ? 2.031 -15.780 -13.412 1.00 91.94 198 SER A C 1
ATOM 1601 O O . SER A 1 198 ? 1.485 -16.310 -14.376 1.00 91.94 198 SER A O 1
ATOM 1603 N N . SER A 1 199 ? 1.329 -15.285 -12.385 1.00 94.94 199 SER A N 1
ATOM 1604 C CA . SER A 1 199 ? -0.146 -15.310 -12.313 1.00 94.94 199 SER A CA 1
ATOM 1605 C C . SER A 1 199 ? -0.833 -14.081 -12.920 1.00 94.94 199 SER A C 1
ATOM 1607 O O . SER A 1 199 ? -2.057 -13.943 -12.807 1.00 94.94 199 SER A O 1
ATOM 1609 N N . LEU A 1 200 ? -0.074 -13.165 -13.528 1.00 95.25 200 LEU A N 1
ATOM 1610 C CA . LEU A 1 200 ? -0.600 -11.882 -13.970 1.00 95.25 200 LEU A CA 1
ATOM 1611 C C . LEU A 1 200 ? -1.626 -12.049 -15.096 1.00 95.25 200 LEU A C 1
ATOM 1613 O O . LEU A 1 200 ? -1.389 -12.723 -16.092 1.00 95.25 200 LEU A O 1
ATOM 1617 N N . VAL A 1 201 ? -2.771 -11.386 -14.948 1.00 93.75 201 VAL A N 1
ATOM 1618 C CA . VAL A 1 201 ? -3.857 -11.376 -15.937 1.00 93.75 201 VAL A CA 1
ATOM 1619 C C . VAL A 1 201 ? -3.969 -10.009 -16.598 1.00 93.75 201 VAL A C 1
ATOM 1621 O O . VAL A 1 201 ? -4.159 -9.939 -17.811 1.00 93.75 201 VAL A O 1
ATOM 1624 N N . ARG A 1 202 ? -3.862 -8.938 -15.805 1.00 93.94 202 ARG A N 1
ATOM 1625 C CA . ARG A 1 202 ? -4.053 -7.552 -16.241 1.00 93.94 202 ARG A CA 1
ATOM 1626 C C . ARG A 1 202 ? -2.846 -6.704 -15.857 1.00 93.94 202 ARG A C 1
ATOM 1628 O O . ARG A 1 202 ? -2.473 -6.654 -14.688 1.00 93.94 202 ARG A O 1
ATOM 1635 N N . ALA A 1 203 ? -2.278 -6.001 -16.824 1.00 93.69 203 ALA A N 1
ATOM 1636 C CA . ALA A 1 203 ? -1.206 -5.039 -16.620 1.00 93.69 203 ALA A CA 1
ATOM 1637 C C . ALA A 1 203 ? -1.624 -3.672 -17.168 1.00 93.69 203 ALA A C 1
ATOM 1639 O O . ALA A 1 203 ? -2.138 -3.574 -18.281 1.00 93.69 203 ALA A O 1
ATOM 1640 N N . ASN A 1 204 ? -1.406 -2.613 -16.394 1.00 92.62 204 ASN A N 1
ATOM 1641 C CA . ASN A 1 204 ? -1.619 -1.237 -16.826 1.00 92.62 204 ASN A CA 1
ATOM 1642 C C . ASN A 1 204 ? -0.353 -0.418 -16.576 1.00 92.62 204 ASN A C 1
ATOM 1644 O O . ASN A 1 204 ? 0.051 -0.234 -15.429 1.00 92.62 204 ASN A O 1
ATOM 1648 N N . LEU A 1 205 ? 0.258 0.068 -17.649 1.00 92.00 205 LEU A N 1
ATOM 1649 C CA . LEU A 1 205 ? 1.442 0.912 -17.614 1.00 92.00 205 LEU A CA 1
ATOM 1650 C C . LEU A 1 205 ? 1.062 2.305 -18.081 1.00 92.00 205 LEU A C 1
ATOM 1652 O O . LEU A 1 205 ? 0.727 2.498 -19.240 1.00 92.00 205 LEU A O 1
ATOM 1656 N N . ASN A 1 206 ? 1.108 3.281 -17.186 1.00 89.94 206 ASN A N 1
ATOM 1657 C CA . ASN A 1 206 ? 0.851 4.682 -17.499 1.00 89.94 206 ASN A CA 1
ATOM 1658 C C . ASN A 1 206 ? 1.784 5.579 -16.679 1.00 89.94 206 ASN A C 1
ATOM 1660 O O . ASN A 1 206 ? 1.341 6.430 -15.899 1.00 89.94 206 ASN A O 1
ATOM 1664 N N . TYR A 1 207 ? 3.080 5.305 -16.798 1.00 88.81 207 TYR A N 1
ATOM 1665 C CA . TYR A 1 207 ? 4.150 5.989 -16.084 1.00 88.81 207 TYR A CA 1
ATOM 1666 C C . TYR A 1 207 ? 5.008 6.805 -17.049 1.00 88.81 207 TYR A C 1
ATOM 1668 O O . TYR A 1 207 ? 5.001 6.549 -18.252 1.00 88.81 207 TYR A O 1
ATOM 1676 N N . PHE A 1 208 ? 5.767 7.749 -16.502 1.00 85.06 208 PHE A N 1
ATOM 1677 C CA . PHE A 1 208 ? 6.885 8.383 -17.192 1.00 85.06 208 PHE A CA 1
ATOM 1678 C C . PHE A 1 208 ? 8.079 8.461 -16.244 1.00 85.06 208 PHE A C 1
ATOM 1680 O O . PHE A 1 208 ? 7.910 8.563 -15.025 1.00 85.06 208 PHE A O 1
ATOM 1687 N N . ASN A 1 209 ? 9.285 8.373 -16.793 1.00 83.94 209 ASN A N 1
ATOM 1688 C CA . ASN A 1 209 ? 10.499 8.576 -16.016 1.00 83.94 209 ASN A CA 1
ATOM 1689 C C . ASN A 1 209 ? 10.792 10.071 -15.912 1.00 83.94 209 ASN A C 1
ATOM 1691 O O . ASN A 1 209 ? 10.360 10.864 -16.751 1.00 83.94 209 ASN A O 1
ATOM 1695 N N . MET A 1 210 ? 11.514 10.472 -14.870 1.00 78.38 210 MET A N 1
ATOM 1696 C CA . MET A 1 210 ? 11.909 11.872 -14.764 1.00 78.38 210 MET A CA 1
ATOM 1697 C C . MET A 1 210 ? 12.786 12.315 -15.937 1.00 78.38 210 MET A C 1
ATOM 1699 O O . MET A 1 210 ? 13.721 11.592 -16.295 1.00 78.38 210 MET A O 1
ATOM 1703 N N . PRO A 1 211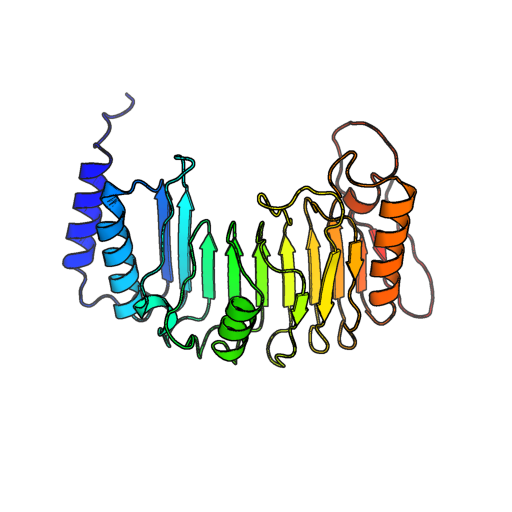 ? 12.561 13.530 -16.478 1.00 71.00 211 PRO A N 1
ATOM 1704 C CA . PRO A 1 211 ? 13.413 14.083 -17.518 1.00 71.00 211 PRO A CA 1
ATOM 1705 C C . PRO A 1 211 ? 14.886 14.041 -17.112 1.00 71.00 211 PRO A C 1
ATOM 1707 O O . PRO A 1 211 ? 15.236 14.388 -15.983 1.00 71.00 211 PRO A O 1
ATOM 1710 N N . HIS A 1 212 ? 15.744 13.642 -18.052 1.00 75.94 212 HIS A N 1
ATOM 1711 C CA . HIS A 1 212 ? 17.202 13.555 -17.894 1.00 75.94 212 HIS A CA 1
ATOM 1712 C C . HIS A 1 212 ? 17.717 12.465 -16.938 1.00 75.94 212 HIS A C 1
ATOM 1714 O O . HIS A 1 212 ? 18.931 12.322 -16.810 1.00 75.94 212 HIS A O 1
ATOM 1720 N N . LEU A 1 213 ? 16.842 11.680 -16.294 1.00 79.12 213 LEU A N 1
ATOM 1721 C CA . LEU A 1 213 ? 17.265 10.540 -15.472 1.00 79.12 213 LEU A CA 1
ATOM 1722 C C . LEU A 1 213 ? 17.757 9.360 -16.325 1.00 79.12 213 LEU A C 1
ATOM 1724 O O . LEU A 1 213 ? 18.696 8.652 -15.947 1.00 79.12 213 LEU A O 1
ATOM 1728 N N . LEU A 1 214 ? 17.094 9.152 -17.462 1.00 81.19 214 LEU A N 1
ATOM 1729 C CA . LEU A 1 214 ? 17.369 8.090 -18.416 1.00 81.19 214 LEU A CA 1
ATOM 1730 C C . LEU A 1 214 ? 17.622 8.671 -19.806 1.00 81.19 214 LEU A C 1
ATOM 1732 O O . LEU A 1 214 ? 17.037 9.687 -20.191 1.00 81.19 214 LEU A O 1
ATOM 1736 N N . SER A 1 215 ? 18.498 8.019 -20.567 1.00 85.94 215 SER A N 1
ATOM 1737 C CA . SER A 1 215 ? 18.540 8.210 -22.015 1.00 85.94 215 SER A CA 1
ATOM 1738 C C . SER A 1 215 ? 17.296 7.583 -22.657 1.00 85.94 215 SER A C 1
ATOM 1740 O O . SER A 1 215 ? 16.686 6.675 -22.093 1.00 85.94 215 SER A O 1
ATOM 1742 N N . SER A 1 216 ? 16.939 8.005 -23.872 1.00 83.56 216 SER A N 1
ATOM 1743 C CA . SER A 1 216 ? 15.819 7.388 -24.602 1.00 83.56 216 SER A CA 1
ATOM 1744 C C . SER A 1 216 ? 15.999 5.878 -24.809 1.00 83.56 216 SER A C 1
ATOM 1746 O O . SER A 1 216 ? 15.017 5.145 -24.828 1.00 83.56 216 SER A O 1
ATOM 1748 N N . GLU A 1 217 ? 17.243 5.406 -24.935 1.00 86.38 217 GLU A N 1
ATOM 1749 C CA . GLU A 1 217 ? 17.553 3.976 -25.039 1.00 86.38 217 GLU A CA 1
ATOM 1750 C C . GLU A 1 217 ? 17.265 3.248 -23.720 1.00 86.38 217 GLU A C 1
ATOM 1752 O O . GLU A 1 217 ? 16.636 2.196 -23.720 1.00 86.38 217 GLU A O 1
ATOM 1757 N N . GLU A 1 218 ? 17.645 3.828 -22.579 1.00 87.62 218 GLU A N 1
ATOM 1758 C CA . GLU A 1 218 ? 17.383 3.234 -21.263 1.00 87.62 218 GLU A CA 1
ATOM 1759 C C . GLU A 1 218 ? 15.882 3.188 -20.937 1.00 87.62 218 GLU A C 1
ATOM 1761 O O . GLU A 1 218 ? 15.399 2.207 -20.367 1.00 87.62 218 GLU A O 1
ATOM 1766 N N . GLU A 1 219 ? 15.126 4.217 -21.331 1.00 85.50 219 GLU A N 1
ATOM 1767 C CA . GLU A 1 219 ? 13.664 4.226 -21.215 1.00 85.50 219 GLU A CA 1
ATOM 1768 C C . GLU A 1 219 ? 13.019 3.127 -22.065 1.00 85.50 219 GLU A C 1
ATOM 1770 O O . GLU A 1 219 ? 12.132 2.412 -21.586 1.00 85.50 219 GLU A O 1
ATOM 1775 N N . GLU A 1 220 ? 13.478 2.971 -23.309 1.00 85.19 220 GLU A N 1
ATOM 1776 C CA . GLU A 1 220 ? 12.989 1.945 -24.226 1.00 85.19 220 GLU A CA 1
ATOM 1777 C C . GLU A 1 220 ? 13.305 0.537 -23.706 1.00 85.19 220 GLU A C 1
ATOM 1779 O O . GLU A 1 220 ? 12.427 -0.327 -23.705 1.00 85.19 220 GLU A O 1
ATOM 1784 N N . GLU A 1 221 ? 14.519 0.303 -23.206 1.00 88.75 221 GLU A N 1
ATOM 1785 C CA . GLU A 1 221 ? 14.921 -0.983 -22.631 1.00 88.75 221 GLU A CA 1
ATOM 1786 C C . GLU A 1 221 ? 14.145 -1.319 -21.352 1.00 88.75 221 GLU A C 1
ATOM 1788 O O . GLU A 1 221 ? 13.722 -2.464 -21.164 1.00 88.75 221 GLU A O 1
ATOM 1793 N N . MET A 1 222 ? 13.873 -0.329 -20.496 1.00 89.44 222 MET A N 1
ATOM 1794 C CA . MET A 1 222 ? 13.004 -0.523 -19.336 1.00 89.44 222 MET A CA 1
ATOM 1795 C C . MET A 1 222 ? 11.582 -0.899 -19.770 1.00 89.44 222 MET A C 1
ATOM 1797 O O . MET A 1 222 ? 11.037 -1.886 -19.274 1.00 89.44 222 MET A O 1
ATOM 1801 N N . LEU A 1 223 ? 10.991 -0.172 -20.723 1.00 89.00 223 LEU A N 1
ATOM 1802 C CA . LEU A 1 223 ? 9.650 -0.474 -21.228 1.00 89.00 223 LEU A CA 1
ATOM 1803 C C . LEU A 1 223 ? 9.587 -1.861 -21.887 1.00 89.00 223 LEU A C 1
ATOM 1805 O O . LEU A 1 223 ? 8.665 -2.629 -21.607 1.00 89.00 223 LEU A O 1
ATOM 1809 N N . LYS A 1 224 ? 10.577 -2.217 -22.715 1.00 87.12 224 LYS A N 1
ATOM 1810 C CA . LYS A 1 224 ? 10.705 -3.559 -23.308 1.00 87.12 224 LYS A CA 1
ATOM 1811 C C . LYS A 1 224 ? 10.765 -4.633 -22.230 1.00 87.12 224 LYS A C 1
ATOM 1813 O O . LYS A 1 224 ? 10.028 -5.612 -22.321 1.00 87.12 224 LYS A O 1
ATOM 1818 N N . GLY A 1 225 ? 11.590 -4.438 -21.201 1.00 89.06 225 GLY A N 1
ATOM 1819 C CA . GLY A 1 225 ? 11.699 -5.356 -20.068 1.00 89.06 225 GLY A CA 1
ATOM 1820 C C . GLY A 1 225 ? 10.356 -5.585 -19.371 1.00 89.06 225 GLY A C 1
ATOM 1821 O O . GLY A 1 225 ? 9.976 -6.730 -19.137 1.00 89.06 225 GLY A O 1
ATOM 1822 N N . LEU A 1 226 ? 9.595 -4.515 -19.121 1.00 90.56 226 LEU A N 1
ATOM 1823 C CA . LEU A 1 226 ? 8.253 -4.604 -18.537 1.00 90.56 226 LEU A CA 1
ATOM 1824 C C . LEU A 1 226 ? 7.281 -5.371 -19.438 1.00 90.56 226 LEU A C 1
ATOM 1826 O O . LEU A 1 226 ? 6.600 -6.282 -18.973 1.00 90.56 226 LEU A O 1
ATOM 1830 N N . ILE A 1 227 ? 7.234 -5.044 -20.732 1.00 86.75 227 ILE A N 1
ATOM 1831 C CA . ILE A 1 227 ? 6.359 -5.728 -21.695 1.00 86.75 227 ILE A CA 1
ATOM 1832 C C . ILE A 1 227 ? 6.688 -7.226 -21.752 1.00 86.75 227 ILE A C 1
ATOM 1834 O O . ILE A 1 227 ? 5.770 -8.047 -21.744 1.00 86.75 227 ILE A O 1
ATOM 1838 N N . LEU A 1 228 ? 7.976 -7.585 -21.752 1.00 86.56 228 LEU A N 1
ATOM 1839 C CA . LEU A 1 228 ? 8.435 -8.975 -21.739 1.00 86.56 228 LEU A CA 1
ATOM 1840 C C . LEU A 1 228 ? 8.017 -9.710 -20.457 1.00 86.56 228 LEU A C 1
ATOM 1842 O O . LEU A 1 228 ? 7.525 -10.837 -20.532 1.00 86.56 228 LEU A O 1
ATOM 1846 N N . SER A 1 229 ? 8.122 -9.064 -19.290 1.00 87.06 229 SER A N 1
ATOM 1847 C CA . SER A 1 229 ? 7.605 -9.608 -18.024 1.00 87.06 229 SER A CA 1
ATOM 1848 C C . SER A 1 229 ? 6.092 -9.863 -18.057 1.00 87.06 229 SER A C 1
ATOM 1850 O O . SER A 1 229 ? 5.599 -10.718 -17.322 1.00 87.06 229 SER A O 1
ATOM 1852 N N . PHE A 1 230 ? 5.342 -9.159 -18.911 1.00 85.56 230 PHE A N 1
ATOM 1853 C CA . PHE A 1 230 ? 3.885 -9.270 -19.025 1.00 85.56 230 PHE A CA 1
ATOM 1854 C C . PHE A 1 230 ? 3.411 -10.100 -20.218 1.00 85.56 230 PHE A C 1
ATOM 1856 O O . PHE A 1 230 ? 2.208 -10.158 -20.459 1.00 85.56 230 PHE A O 1
ATOM 1863 N N . CYS A 1 231 ? 4.302 -10.792 -20.939 1.00 76.12 231 CYS A N 1
ATOM 1864 C CA . CYS A 1 231 ? 3.931 -11.594 -22.111 1.00 76.12 231 CYS A CA 1
ATOM 1865 C C . CYS A 1 231 ? 2.856 -12.661 -21.838 1.00 76.12 231 CYS A C 1
ATOM 1867 O O . CYS A 1 231 ? 2.170 -13.077 -22.767 1.00 76.12 231 CYS A O 1
ATOM 1869 N N . LEU A 1 232 ? 2.711 -13.115 -20.588 1.00 74.12 232 LEU A N 1
ATOM 1870 C CA . LEU A 1 232 ? 1.694 -14.094 -20.188 1.00 74.12 232 LEU A CA 1
ATOM 1871 C C . LEU A 1 232 ? 0.357 -13.460 -19.760 1.00 74.12 232 LEU A C 1
ATOM 1873 O O . LEU A 1 232 ? -0.625 -14.181 -19.579 1.00 74.12 232 LEU A O 1
ATOM 1877 N N . ALA A 1 233 ? 0.299 -12.135 -19.600 1.00 78.75 233 ALA A N 1
ATOM 1878 C CA . ALA A 1 233 ? -0.920 -11.433 -19.221 1.00 78.75 233 ALA A CA 1
ATOM 1879 C C . ALA A 1 233 ? -1.923 -11.394 -20.384 1.00 78.75 233 ALA A C 1
ATOM 1881 O O . ALA A 1 233 ? -1.558 -11.248 -21.549 1.00 78.75 233 ALA A O 1
ATOM 1882 N N . LYS A 1 234 ? -3.217 -11.486 -20.061 1.00 79.69 234 LYS A N 1
ATOM 1883 C CA . LYS A 1 234 ? -4.307 -11.457 -21.053 1.00 79.69 234 LYS A CA 1
ATOM 1884 C C . LYS A 1 234 ? -4.603 -10.045 -21.551 1.00 79.69 234 LYS A C 1
ATOM 1886 O O . LYS A 1 234 ? -5.073 -9.858 -22.673 1.00 79.69 234 LYS A O 1
ATOM 1891 N N . GLU A 1 235 ? -4.367 -9.055 -20.698 1.00 82.75 235 GLU A N 1
ATOM 1892 C CA . GLU A 1 235 ? -4.654 -7.652 -20.966 1.00 82.75 235 GLU A CA 1
ATOM 1893 C C . GLU A 1 235 ? -3.440 -6.808 -20.593 1.00 82.75 235 GLU A C 1
ATOM 1895 O O . GLU A 1 235 ? -3.013 -6.804 -19.438 1.00 82.75 235 GLU A O 1
ATOM 1900 N N . LEU A 1 236 ? -2.913 -6.065 -21.566 1.00 86.88 236 LEU A N 1
ATOM 1901 C CA . LEU A 1 236 ? -1.880 -5.062 -21.355 1.00 86.88 236 LEU A CA 1
ATOM 1902 C C . LEU A 1 236 ? -2.403 -3.717 -21.860 1.00 86.88 236 LEU A C 1
ATOM 1904 O O . LEU A 1 236 ? -2.654 -3.521 -23.047 1.00 86.88 236 LEU A O 1
ATOM 1908 N N . THR A 1 237 ? -2.582 -2.774 -20.948 1.00 85.25 237 THR A N 1
ATOM 1909 C CA . THR A 1 237 ? -2.897 -1.387 -21.291 1.00 85.25 237 THR A CA 1
ATOM 1910 C C . THR A 1 237 ? -1.626 -0.567 -21.193 1.00 85.25 237 THR A C 1
ATOM 1912 O O . THR A 1 237 ? -0.964 -0.588 -20.156 1.00 85.25 237 THR A O 1
ATOM 1915 N N . ILE A 1 238 ? -1.297 0.156 -22.261 1.00 83.69 238 ILE A N 1
ATOM 1916 C CA . ILE A 1 238 ? -0.201 1.122 -22.270 1.00 83.69 238 ILE A CA 1
ATOM 1917 C C . ILE A 1 238 ? -0.824 2.507 -22.448 1.00 83.69 238 ILE A C 1
ATOM 1919 O O . ILE A 1 238 ? -1.503 2.806 -23.433 1.00 83.69 238 ILE A O 1
ATOM 1923 N N . GLY A 1 239 ? -0.662 3.332 -21.425 1.00 78.81 239 GLY A N 1
ATOM 1924 C CA . GLY A 1 239 ? -1.123 4.704 -21.378 1.00 78.81 239 GLY A CA 1
ATOM 1925 C C . GLY A 1 239 ? -0.163 5.654 -22.084 1.00 78.81 239 GLY A C 1
ATOM 1926 O O . GLY A 1 239 ? 1.004 5.347 -22.327 1.00 78.81 239 GLY A O 1
ATOM 1927 N N . LYS A 1 240 ? -0.677 6.843 -22.407 1.00 71.19 240 LYS A N 1
ATOM 1928 C CA . LYS A 1 240 ? 0.021 7.864 -23.203 1.00 71.19 240 LYS A CA 1
ATOM 1929 C C . LYS A 1 240 ? 1.401 8.249 -22.663 1.00 71.19 240 LYS A C 1
ATOM 1931 O O . LYS A 1 240 ? 2.291 8.534 -23.453 1.00 71.19 240 LYS A O 1
ATOM 1936 N N . PHE A 1 241 ? 1.590 8.213 -21.344 1.00 65.44 241 PHE A N 1
ATOM 1937 C CA . PHE A 1 241 ? 2.839 8.647 -20.720 1.00 65.44 241 PHE A CA 1
ATOM 1938 C C . PHE A 1 241 ? 4.010 7.704 -21.024 1.00 65.44 241 PHE A C 1
ATOM 1940 O O . PHE A 1 241 ? 5.153 8.140 -21.025 1.00 65.44 241 PHE A O 1
ATOM 1947 N N . CYS A 1 242 ? 3.734 6.452 -21.404 1.00 58.62 242 CYS A N 1
ATOM 1948 C CA . CYS A 1 242 ? 4.768 5.529 -21.871 1.00 58.62 242 CYS A CA 1
ATOM 1949 C C . CYS A 1 242 ? 5.198 5.793 -23.331 1.00 58.62 242 CYS A C 1
ATOM 1951 O O . CYS A 1 242 ? 6.200 5.240 -23.772 1.00 58.62 242 CYS A O 1
ATOM 1953 N N . HIS A 1 243 ? 4.453 6.612 -24.089 1.00 46.44 243 HIS A N 1
ATOM 1954 C CA . HIS A 1 243 ? 4.726 6.952 -25.494 1.00 46.44 243 HIS A CA 1
ATOM 1955 C C . HIS A 1 243 ? 5.440 8.298 -25.687 1.00 46.44 243 HIS A C 1
ATOM 1957 O O . HIS A 1 243 ? 5.911 8.572 -26.789 1.00 46.44 243 HIS A O 1
ATOM 1963 N N . GLU A 1 244 ? 5.569 9.124 -24.645 1.00 46.56 244 GLU A N 1
ATOM 1964 C CA . GLU A 1 244 ? 6.210 10.449 -24.727 1.00 46.56 244 GLU A CA 1
ATOM 1965 C C . GLU A 1 244 ? 7.744 10.391 -24.939 1.00 46.56 244 GLU A C 1
ATOM 1967 O O . GLU A 1 244 ? 8.400 11.429 -24.970 1.00 46.56 244 GLU A O 1
ATOM 1972 N N . VAL A 1 245 ? 8.301 9.204 -25.237 1.00 43.62 245 VAL A N 1
ATOM 1973 C CA . VAL A 1 245 ? 9.692 8.963 -25.688 1.00 43.62 245 VAL A CA 1
ATOM 1974 C C . VAL A 1 245 ? 10.082 9.817 -26.912 1.00 43.62 245 VAL A C 1
ATOM 1976 O O . VAL A 1 245 ? 11.265 10.002 -27.193 1.00 43.62 245 VAL A O 1
ATOM 1979 N N . LYS A 1 246 ? 9.125 10.437 -27.616 1.00 34.34 246 LYS A N 1
ATOM 1980 C CA . LYS A 1 246 ? 9.368 11.633 -28.441 1.00 34.34 246 LYS A CA 1
ATOM 1981 C C . LYS A 1 246 ? 8.178 12.584 -28.343 1.00 34.34 246 LYS A C 1
ATOM 1983 O O . LYS A 1 246 ? 7.120 12.264 -28.863 1.00 34.34 246 LYS A O 1
ATOM 1988 N N . PHE A 1 247 ? 8.356 13.734 -27.698 1.00 27.42 247 PHE A N 1
ATOM 1989 C CA . PHE A 1 247 ? 8.199 15.094 -28.248 1.00 27.42 247 PHE A CA 1
ATOM 1990 C C . PHE A 1 247 ? 8.058 16.102 -27.088 1.00 27.42 247 PHE A C 1
ATOM 1992 O O . PHE A 1 247 ? 7.293 15.865 -26.155 1.00 27.42 247 PHE A O 1
ATOM 1999 N N . PRO A 1 248 ? 8.773 17.241 -27.124 1.00 30.00 248 PRO A N 1
ATOM 2000 C CA . PRO A 1 248 ? 8.611 18.288 -26.129 1.00 30.00 248 PRO A CA 1
ATOM 2001 C C . PRO A 1 248 ? 7.231 18.943 -26.288 1.00 30.00 248 PRO A C 1
ATOM 2003 O O . PRO A 1 248 ? 6.907 19.415 -27.371 1.00 30.00 248 PRO A O 1
ATOM 2006 N N . LEU A 1 249 ? 6.476 18.974 -25.182 1.00 33.22 249 LEU A N 1
ATOM 2007 C CA . LEU A 1 249 ? 5.333 19.840 -24.848 1.00 33.22 249 LEU A CA 1
ATOM 2008 C C . LEU A 1 249 ? 4.242 20.016 -25.924 1.00 33.22 249 LEU A C 1
ATOM 2010 O O . LEU A 1 249 ? 4.462 20.675 -26.924 1.00 33.22 249 LEU A O 1
ATOM 2014 N N . TYR A 1 250 ? 3.013 19.576 -25.640 1.00 28.19 250 TYR A N 1
ATOM 2015 C CA . TYR A 1 250 ? 1.829 20.449 -25.525 1.00 28.19 250 TYR A CA 1
ATOM 2016 C C . TYR A 1 250 ? 0.606 19.613 -25.107 1.00 28.19 250 TYR A C 1
ATOM 2018 O O . TYR A 1 250 ? 0.406 18.483 -25.544 1.00 28.19 250 TYR A O 1
ATOM 2026 N N . TYR A 1 251 ? -0.208 20.188 -24.223 1.00 32.28 251 TYR A N 1
ATOM 2027 C CA . TYR A 1 251 ? -1.510 19.683 -23.793 1.00 32.28 251 TYR A CA 1
ATOM 2028 C C . TYR A 1 251 ? -2.377 19.198 -24.970 1.00 32.28 251 TYR A C 1
ATOM 2030 O O . TYR A 1 251 ? -2.639 19.987 -25.871 1.00 32.28 251 TYR A O 1
ATOM 2038 N N . ALA A 1 252 ? -2.895 17.962 -24.910 1.00 28.00 252 ALA A N 1
ATOM 2039 C CA . ALA A 1 252 ? -4.320 17.614 -25.076 1.00 28.00 252 ALA A CA 1
ATOM 2040 C C . ALA A 1 252 ? -4.555 16.149 -25.499 1.00 28.00 252 ALA A C 1
ATOM 2042 O O . ALA A 1 252 ? -3.814 15.559 -26.276 1.00 28.00 252 ALA A O 1
ATOM 2043 N N . SER A 1 253 ? -5.712 15.649 -25.057 1.00 32.28 253 SER A N 1
ATOM 2044 C CA . SER A 1 253 ? -6.454 14.460 -25.502 1.00 32.28 253 SER A CA 1
ATOM 2045 C C . SER A 1 253 ? -6.013 13.077 -24.994 1.00 32.28 253 SER A C 1
ATOM 2047 O O . SER A 1 253 ? -4.846 12.721 -24.851 1.00 32.28 253 SER A O 1
ATOM 2049 N N . SER A 1 254 ? -7.039 12.332 -24.599 1.00 38.69 254 SER A N 1
ATOM 2050 C CA . SER A 1 254 ? -7.055 11.058 -23.899 1.00 38.69 254 SER A CA 1
ATOM 2051 C C . SER A 1 254 ? -7.168 9.909 -24.891 1.00 38.69 254 SER A C 1
ATOM 2053 O O . SER A 1 254 ? -8.269 9.629 -25.350 1.00 38.69 254 SER A O 1
ATOM 2055 N N . ASN A 1 255 ? -6.070 9.209 -25.164 1.00 37.34 255 ASN A N 1
ATOM 2056 C CA . ASN A 1 255 ? -6.114 7.930 -25.866 1.00 37.34 255 ASN A CA 1
ATOM 2057 C C . ASN A 1 255 ? -5.302 6.899 -25.068 1.00 37.3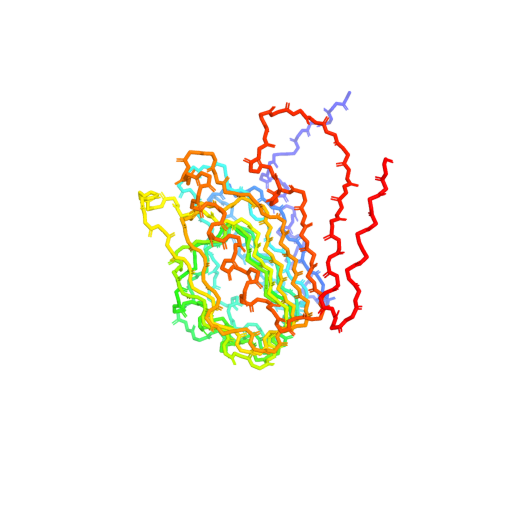4 255 ASN A C 1
ATOM 2059 O O . ASN A 1 255 ? -4.105 7.067 -24.844 1.00 37.34 255 ASN A O 1
ATOM 2063 N N . LEU A 1 256 ? -5.988 5.861 -24.583 1.00 36.75 256 LEU A N 1
ATOM 2064 C CA . LEU A 1 256 ? -5.390 4.648 -24.022 1.00 36.75 256 LEU A CA 1
ATOM 2065 C C . LEU A 1 256 ? -5.178 3.666 -25.175 1.00 36.75 256 LEU A C 1
ATOM 2067 O O . LEU A 1 256 ? -6.112 3.429 -25.944 1.00 36.75 256 LEU A O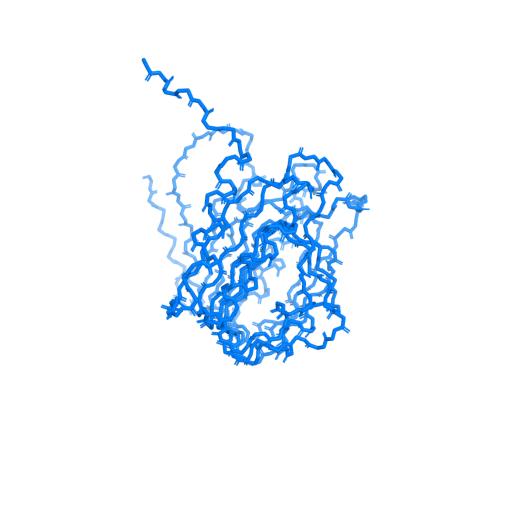 1
ATOM 2071 N N . ILE A 1 257 ? -3.991 3.071 -25.290 1.00 45.06 257 ILE A N 1
ATOM 2072 C CA . ILE A 1 257 ? -3.771 1.968 -26.226 1.00 45.06 257 ILE A CA 1
ATOM 2073 C C . ILE A 1 257 ? -4.001 0.670 -25.450 1.00 45.06 257 ILE A C 1
ATOM 2075 O O . ILE A 1 257 ? -3.173 0.227 -24.655 1.00 45.06 257 ILE A O 1
ATOM 2079 N N . ASN A 1 258 ? -5.165 0.060 -25.676 1.00 39.84 258 ASN A N 1
ATOM 2080 C CA . ASN A 1 258 ? -5.454 -1.283 -25.187 1.00 39.84 258 ASN A CA 1
ATOM 2081 C C . ASN A 1 258 ? -4.801 -2.295 -26.132 1.00 39.84 258 ASN A C 1
ATOM 2083 O O . ASN A 1 258 ? -5.269 -2.488 -27.257 1.00 39.84 258 ASN A O 1
ATOM 2087 N N . LEU A 1 259 ? -3.733 -2.951 -25.680 1.00 45.47 259 LEU A N 1
ATOM 2088 C CA . LEU A 1 259 ? -3.152 -4.100 -26.363 1.00 45.47 259 LEU A CA 1
ATOM 2089 C C . LEU A 1 259 ? -3.718 -5.372 -25.725 1.00 45.47 259 LEU A C 1
ATOM 2091 O O . LEU A 1 259 ? -3.306 -5.810 -24.652 1.00 45.47 259 LEU A O 1
ATOM 2095 N N . THR A 1 260 ? -4.681 -6.003 -26.393 1.00 39.22 260 THR A N 1
ATOM 2096 C CA . THR A 1 260 ? -5.067 -7.374 -26.043 1.00 39.22 260 THR A CA 1
ATOM 2097 C C . THR A 1 260 ? -4.052 -8.326 -26.669 1.00 39.22 260 THR A C 1
ATOM 2099 O O . THR A 1 260 ? -4.134 -8.641 -27.856 1.00 39.22 260 THR A O 1
ATOM 2102 N N . LEU A 1 261 ? -3.081 -8.774 -25.873 1.00 40.66 261 LEU A N 1
ATOM 2103 C CA . LEU A 1 261 ? -2.113 -9.806 -26.247 1.00 40.66 261 LEU A CA 1
ATOM 2104 C C . LEU A 1 261 ? -2.778 -11.189 -26.145 1.00 40.66 261 LEU A C 1
ATOM 2106 O O . LEU A 1 261 ? -2.439 -12.004 -25.301 1.00 40.66 261 LEU A O 1
ATOM 2110 N N . ASN A 1 262 ? -3.767 -11.458 -26.998 1.00 31.78 262 ASN A N 1
ATOM 2111 C CA . ASN A 1 262 ? -4.240 -12.822 -27.222 1.00 31.78 262 ASN A CA 1
ATOM 2112 C C . ASN A 1 262 ? -3.756 -13.289 -28.593 1.00 31.78 262 ASN A C 1
ATOM 2114 O O . ASN A 1 262 ? -3.785 -12.529 -29.558 1.00 31.78 262 ASN A O 1
ATOM 2118 N N . ASN A 1 263 ? -3.327 -14.550 -28.648 1.00 35.31 263 ASN A N 1
ATOM 2119 C CA . ASN A 1 263 ? -2.673 -15.278 -29.742 1.00 35.31 263 ASN A CA 1
ATOM 2120 C C . ASN A 1 263 ? -3.389 -15.324 -31.115 1.00 35.31 263 ASN A C 1
ATOM 2122 O O . ASN A 1 263 ? -3.203 -16.277 -31.859 1.00 35.31 263 ASN A O 1
ATOM 2126 N N . GLN A 1 264 ? -4.177 -14.324 -31.509 1.00 35.16 264 GLN A N 1
ATOM 2127 C CA . GLN A 1 264 ? -4.607 -14.077 -32.885 1.00 35.16 264 GLN A CA 1
ATOM 2128 C C . GLN A 1 264 ? -5.190 -12.654 -33.004 1.00 35.16 264 GLN A C 1
ATOM 2130 O O . GLN A 1 264 ? -6.214 -12.342 -32.404 1.00 35.16 264 GLN A O 1
ATOM 2135 N N . LYS A 1 265 ? -4.571 -11.844 -33.878 1.00 28.00 265 LYS A N 1
ATOM 2136 C CA . LYS A 1 265 ? -4.966 -10.497 -34.354 1.00 28.00 265 LYS A CA 1
ATOM 2137 C C . LYS A 1 265 ? -4.683 -9.317 -33.414 1.00 28.00 265 LYS A C 1
ATOM 2139 O O . LYS A 1 265 ? -5.501 -8.929 -32.589 1.00 28.00 265 LYS A O 1
ATOM 2144 N N . ILE A 1 266 ? -3.580 -8.630 -33.720 1.00 30.39 266 ILE A N 1
ATOM 2145 C CA . ILE A 1 266 ? -3.369 -7.216 -33.393 1.00 30.39 266 ILE A CA 1
ATOM 2146 C C . ILE A 1 266 ? -4.489 -6.414 -34.075 1.00 30.39 266 ILE A C 1
ATOM 2148 O O . ILE A 1 266 ? -4.514 -6.286 -35.298 1.00 30.39 266 ILE A O 1
ATOM 2152 N N . LYS A 1 267 ? -5.444 -5.898 -33.299 1.00 28.81 267 LYS A N 1
ATOM 2153 C CA . LYS A 1 267 ? -6.355 -4.836 -33.744 1.00 28.81 267 LYS A CA 1
ATOM 2154 C C . LYS A 1 267 ? -5.952 -3.551 -33.037 1.00 28.81 267 LYS A C 1
ATOM 2156 O O . LYS A 1 267 ? -6.413 -3.271 -31.937 1.00 28.81 267 LYS A O 1
ATOM 2161 N N . THR A 1 268 ? -5.106 -2.762 -33.683 1.00 32.84 268 THR A N 1
ATOM 2162 C CA . THR A 1 268 ? -4.935 -1.351 -33.343 1.00 32.84 268 THR A CA 1
ATOM 2163 C C . THR A 1 268 ? -6.207 -0.616 -33.761 1.00 32.84 268 THR A C 1
ATOM 2165 O O . THR A 1 268 ? -6.537 -0.539 -34.943 1.00 32.84 268 THR A O 1
ATOM 2168 N N . LYS A 1 269 ? -6.975 -0.105 -32.796 1.00 30.34 269 LYS A N 1
ATOM 2169 C CA . LYS A 1 269 ? -8.045 0.855 -33.085 1.00 30.34 269 LYS A CA 1
ATOM 2170 C C . LYS A 1 269 ? -7.471 2.245 -32.832 1.00 30.34 269 LYS A C 1
ATOM 2172 O O . LYS A 1 269 ? -7.502 2.742 -31.715 1.00 30.34 269 LYS A O 1
ATOM 2177 N N . LEU A 1 270 ? -6.880 2.825 -33.872 1.00 27.39 270 LEU A N 1
ATOM 2178 C CA . LEU A 1 270 ? -6.573 4.251 -33.911 1.00 27.39 270 LEU A CA 1
ATOM 2179 C C . LEU A 1 270 ? -7.901 4.967 -34.170 1.00 27.39 270 LEU A C 1
ATOM 2181 O O . LEU A 1 270 ? -8.424 4.913 -35.281 1.00 27.39 270 LEU A O 1
ATOM 2185 N N . THR A 1 271 ? -8.502 5.557 -33.143 1.00 31.48 271 THR A N 1
ATOM 2186 C CA . THR A 1 271 ? -9.519 6.592 -33.350 1.00 31.48 271 THR A CA 1
ATOM 2187 C C . THR A 1 271 ? -8.783 7.915 -33.505 1.00 31.48 271 THR A C 1
ATOM 2189 O O . THR A 1 271 ? -8.128 8.362 -32.566 1.00 31.48 271 THR A O 1
ATOM 2192 N N . THR A 1 272 ? -8.829 8.428 -34.735 1.00 33.91 272 THR A N 1
ATOM 2193 C CA . THR A 1 272 ? -8.302 9.722 -35.195 1.00 33.91 272 THR A CA 1
ATOM 2194 C C . THR A 1 272 ? -8.880 10.895 -34.431 1.00 33.91 272 THR A C 1
ATOM 2196 O O . THR A 1 272 ? -10.108 10.844 -34.180 1.00 33.91 272 THR A O 1
#

Sequence (272 aa):
DIDESHSPSDFFSFVDKTITQCRQLKLKKFELNSTYAIQFESLVNRWIRFAINCNVEELNIIIWTKEMEAVFVLDELFFNSSSFTHLRLKDCILNPMSAISWNKLTSLSISYAKLDEDLIQNILSGSPLLETLKLDHCYGYRRLDITSKSVKNLVICAYMDPTLENIALMIEINAPNIMSIAIHSILYLRKLVLPNVSSLVRANLNYFNMPHLLSSEEEEEMLKGLILSFCLAKELTIGKFCHEVKFPLYYASSNLINLTLNNQKIKTKLTT

Foldseek 3Di:
DPPDDDDPVNVLVVVLVVLVVPQPDQAQEDAAADEDDPVCLVSVQVVVVSCLSSLHQYYHYHYHYPDPPDAREHDQSNQARQRYQEYHEERYEYDHPDQGAPANHQYYAYECYEDEPVNLVSVLVNHLQHQEYHYAQYENYQEAAAARQNHAEYEYHEYDDPPDPLQARHHEYEHQRYAEYEYEEEYSHQAYADPHPNNYAEYEYHYAYDPPSYDLVSLVVRVVRVVVNCLNYQKYKYFPRSVVSDDDDDDDDGDIFIARNDPDDDDGDDDD

Secondary structure (DSSP, 8-state):
-------HHHHHHHHHHHHHH-TT---SEEEEEEEE-GGGHHHHHHHHHHHHHTT-SEEEEEEEE-STT---BPPGGGGG-S--SEEEEES-B---SS----TT--EEEEES-B--HHHHHHHHHH-TT--EEEEES-BS-SEEE---SS--EEEEEEE--TTS-TTS-EEEEE-TT-SEEEEEEEE--SEEEEEE-TT--EEEEEEEEPTTTS-HHHHHHHHHHHHHHTTT-SEEEE-GGGTTTS----------EEE---SS--------